Protein AF-A2EPN8-F1 (afdb_monomer_lite)

InterPro domains:
  IPR001487 Bromodomain [PF00439] (37-75)
  IPR036427 Bromodomain-like superfamily [G3DSA:1.20.920.10] (1-103)
  IPR036427 Bromodomain-like superfamily [SSF47370] (2-95)

Radius of gyration: 32.42 Å; chains: 1; bounding box: 60×48×85 Å

Structure (mmCIF, N/CA/C/O backbone):
data_AF-A2EPN8-F1
#
_entry.id   AF-A2EPN8-F1
#
loop_
_atom_site.group_PDB
_atom_site.id
_atom_site.type_symbol
_atom_site.label_atom_id
_atom_site.label_alt_id
_atom_site.label_comp_id
_atom_site.label_asym_id
_atom_site.label_entity_id
_atom_site.label_seq_id
_atom_site.pdbx_PDB_ins_code
_atom_site.Cartn_x
_atom_site.Cartn_y
_atom_site.Cartn_z
_atom_site.occupancy
_atom_site.B_iso_or_equiv
_atom_site.auth_seq_id
_atom_site.auth_comp_id
_atom_site.auth_asym_id
_atom_site.auth_atom_id
_atom_site.pdbx_PDB_model_num
ATOM 1 N N . MET A 1 1 ? 5.974 -19.988 -18.730 1.00 70.75 1 MET A N 1
ATOM 2 C CA . MET A 1 1 ? 5.492 -19.137 -19.841 1.00 70.75 1 MET A CA 1
ATOM 3 C C . MET A 1 1 ? 4.688 -17.999 -19.252 1.00 70.75 1 MET A C 1
ATOM 5 O O . MET A 1 1 ? 4.051 -18.206 -18.225 1.00 70.75 1 MET A O 1
ATOM 9 N N . MET A 1 2 ? 4.740 -16.823 -19.872 1.00 87.06 2 MET A N 1
ATOM 10 C CA . MET A 1 2 ? 3.998 -15.655 -19.405 1.00 87.06 2 MET A CA 1
ATOM 11 C C . MET A 1 2 ? 2.492 -15.821 -19.652 1.00 87.06 2 MET A C 1
ATOM 13 O O . MET A 1 2 ? 2.089 -16.326 -20.695 1.00 87.06 2 MET A O 1
ATOM 17 N N . ASN A 1 3 ? 1.665 -15.399 -18.691 1.00 88.81 3 ASN A N 1
ATOM 18 C CA . ASN A 1 3 ? 0.205 -15.382 -18.828 1.00 88.81 3 ASN A CA 1
ATOM 19 C C . ASN A 1 3 ? -0.210 -14.518 -20.042 1.00 88.81 3 ASN A C 1
ATOM 21 O O . ASN A 1 3 ? 0.365 -13.450 -20.263 1.00 88.81 3 ASN A O 1
ATOM 25 N N . SER A 1 4 ? -1.216 -14.948 -20.809 1.00 89.38 4 SER A N 1
ATOM 26 C CA . SER A 1 4 ? -1.746 -14.215 -21.968 1.00 89.38 4 SER A CA 1
ATOM 27 C C . SER A 1 4 ? -2.144 -12.769 -21.648 1.00 89.38 4 SER A C 1
ATOM 29 O O . SER A 1 4 ? -1.871 -11.874 -22.445 1.00 89.38 4 SER A O 1
ATOM 31 N N . GLN A 1 5 ? -2.709 -12.509 -20.464 1.00 89.50 5 GLN A N 1
ATOM 32 C CA . GLN A 1 5 ? -3.037 -11.151 -20.018 1.00 89.50 5 GLN A CA 1
ATOM 33 C C . GLN A 1 5 ? -1.772 -10.304 -19.824 1.00 89.50 5 GLN A C 1
ATOM 35 O O . GLN A 1 5 ? -1.695 -9.171 -20.290 1.00 89.50 5 GLN A O 1
ATOM 40 N N . HIS A 1 6 ? -0.739 -10.875 -19.203 1.00 90.25 6 HIS A N 1
ATOM 41 C CA . HIS A 1 6 ? 0.555 -10.215 -19.038 1.00 90.25 6 HIS A CA 1
ATOM 42 C C . HIS A 1 6 ? 1.231 -9.925 -20.382 1.00 90.25 6 HIS A C 1
ATOM 44 O O . HIS A 1 6 ? 1.868 -8.885 -20.530 1.00 90.25 6 HIS A O 1
ATOM 50 N N . LYS A 1 7 ? 1.075 -10.807 -21.376 1.00 91.38 7 LYS A N 1
ATOM 51 C CA . LYS A 1 7 ? 1.584 -10.597 -22.740 1.00 91.38 7 LYS A CA 1
ATOM 52 C C . LYS A 1 7 ? 0.908 -9.422 -23.434 1.00 91.38 7 LYS A C 1
ATOM 54 O O . LYS A 1 7 ? 1.607 -8.595 -24.013 1.00 91.38 7 LYS A O 1
ATOM 59 N N . LEU A 1 8 ? -0.415 -9.325 -23.333 1.00 92.94 8 LEU A N 1
ATOM 60 C CA . LEU A 1 8 ? -1.175 -8.213 -23.899 1.00 92.94 8 LEU A CA 1
ATOM 61 C C . LEU A 1 8 ? -0.778 -6.881 -23.250 1.00 92.94 8 LEU A C 1
ATOM 63 O O . LEU A 1 8 ? -0.471 -5.923 -23.951 1.00 92.94 8 LEU A O 1
ATOM 67 N N . ILE A 1 9 ? -0.666 -6.859 -21.921 1.00 93.00 9 ILE A N 1
ATOM 68 C CA . ILE A 1 9 ? -0.212 -5.682 -21.171 1.00 93.00 9 ILE A CA 1
ATOM 69 C C . ILE A 1 9 ? 1.216 -5.277 -21.571 1.00 93.00 9 ILE A C 1
ATOM 71 O O . ILE A 1 9 ? 1.483 -4.098 -21.795 1.00 93.00 9 ILE A O 1
ATOM 75 N N . ALA A 1 10 ? 2.140 -6.236 -21.691 1.00 92.75 10 ALA A N 1
ATOM 76 C CA . ALA A 1 10 ? 3.507 -5.959 -22.130 1.00 92.75 10 ALA A CA 1
ATOM 77 C C . ALA A 1 10 ? 3.544 -5.347 -23.540 1.00 92.75 10 ALA A C 1
ATOM 79 O O . ALA A 1 10 ? 4.283 -4.390 -23.767 1.00 92.75 10 ALA A O 1
ATOM 80 N N . ASP A 1 11 ? 2.742 -5.870 -24.473 1.00 93.00 11 ASP A N 1
ATOM 81 C CA . ASP A 1 11 ? 2.682 -5.350 -25.841 1.00 93.00 11 ASP A CA 1
ATOM 82 C C . ASP A 1 11 ? 2.089 -3.935 -25.877 1.00 93.00 11 ASP A C 1
ATOM 84 O O . ASP A 1 11 ? 2.641 -3.056 -26.537 1.00 93.00 11 ASP A O 1
ATOM 88 N N . GLU A 1 12 ? 1.033 -3.668 -25.102 1.00 93.81 12 GLU A N 1
ATOM 89 C CA . GLU A 1 12 ? 0.467 -2.323 -24.967 1.00 93.81 12 GLU A CA 1
ATOM 90 C C . GLU A 1 12 ? 1.470 -1.326 -24.378 1.00 93.81 12 GLU A C 1
ATOM 92 O O . GLU A 1 12 ? 1.637 -0.239 -24.930 1.00 93.81 12 GLU A O 1
ATOM 97 N N . ILE A 1 13 ? 2.194 -1.699 -23.317 1.00 93.38 13 ILE A N 1
ATOM 98 C CA . ILE A 1 13 ? 3.232 -0.848 -22.719 1.00 93.38 13 ILE A CA 1
ATOM 99 C C . ILE A 1 13 ? 4.315 -0.522 -23.742 1.00 93.38 13 ILE A C 1
ATOM 101 O O . ILE A 1 13 ? 4.696 0.640 -23.878 1.00 93.38 13 ILE A O 1
ATOM 105 N N . ILE A 1 14 ? 4.803 -1.523 -24.479 1.00 92.06 14 ILE A N 1
ATOM 106 C CA . ILE A 1 14 ? 5.807 -1.300 -25.519 1.00 92.06 14 ILE A CA 1
ATOM 107 C C . ILE A 1 14 ? 5.231 -0.379 -26.598 1.00 92.06 14 ILE A C 1
ATOM 109 O O . ILE A 1 14 ? 5.866 0.607 -26.951 1.00 92.06 14 ILE A O 1
ATOM 113 N N . ASN A 1 15 ? 4.020 -0.621 -27.095 1.00 91.56 15 ASN A N 1
ATOM 114 C CA . ASN A 1 15 ? 3.419 0.222 -28.128 1.00 91.56 15 ASN A CA 1
ATOM 115 C C . ASN A 1 15 ? 3.215 1.677 -27.661 1.00 91.56 15 ASN A C 1
ATOM 117 O O . ASN A 1 15 ? 3.477 2.600 -28.432 1.00 91.56 15 ASN A O 1
ATOM 121 N N . GLU A 1 16 ? 2.817 1.900 -26.408 1.00 91.38 16 GLU A N 1
ATOM 122 C CA . GLU A 1 16 ? 2.722 3.239 -25.811 1.00 91.38 16 GLU A CA 1
ATOM 123 C C . GLU A 1 16 ? 4.095 3.900 -25.663 1.00 91.38 16 GLU A C 1
ATOM 125 O O . GLU A 1 16 ? 4.257 5.072 -26.009 1.00 91.38 16 GLU A O 1
ATOM 130 N N . LEU A 1 17 ? 5.116 3.143 -25.248 1.00 90.75 17 LEU A N 1
ATOM 131 C CA . LEU A 1 17 ? 6.490 3.635 -25.252 1.00 90.75 17 LEU A CA 1
ATOM 132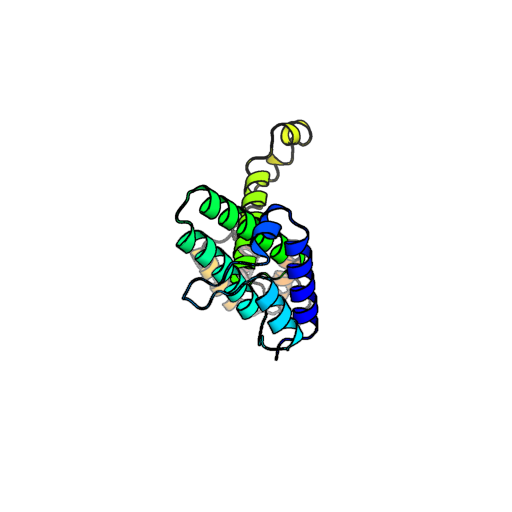 C C . LEU A 1 17 ? 6.909 4.042 -26.664 1.00 90.75 17 LEU A C 1
ATOM 134 O O . LEU A 1 17 ? 7.488 5.104 -26.810 1.00 90.75 17 LEU A O 1
ATOM 1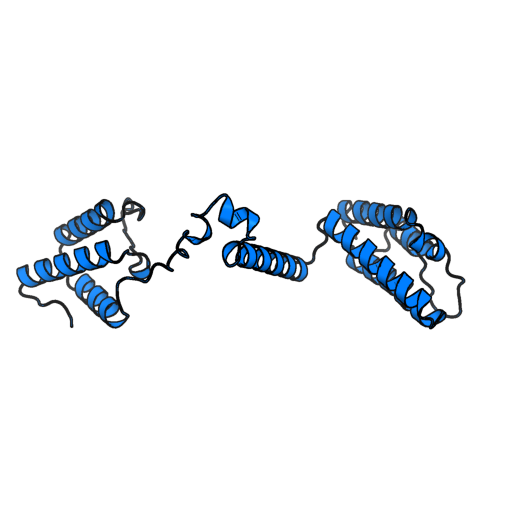38 N N . TYR A 1 18 ? 6.572 3.301 -27.720 1.00 87.94 18 TYR A N 1
ATOM 139 C CA . TYR A 1 18 ? 6.928 3.687 -29.095 1.00 87.94 18 TYR A CA 1
ATOM 140 C C . TYR A 1 18 ? 6.277 4.994 -29.556 1.00 87.94 18 TYR A C 1
ATOM 142 O O . TYR A 1 18 ? 6.864 5.689 -30.387 1.00 87.94 18 TYR A O 1
ATOM 150 N N . LYS A 1 19 ? 5.087 5.340 -29.054 1.00 89.31 19 LYS A N 1
ATOM 151 C CA . LYS A 1 19 ? 4.392 6.585 -29.424 1.00 89.31 19 LYS A CA 1
ATOM 152 C C . LYS A 1 19 ? 5.074 7.828 -28.856 1.00 89.31 19 LYS A C 1
ATOM 154 O O . LYS A 1 19 ? 4.882 8.918 -29.389 1.00 89.31 19 LYS A O 1
ATOM 159 N N . HIS A 1 20 ? 5.859 7.687 -27.789 1.00 89.06 20 HIS A N 1
ATOM 160 C CA . HIS A 1 20 ? 6.482 8.830 -27.138 1.00 89.06 20 HIS A CA 1
ATOM 161 C C . HIS A 1 20 ? 7.688 9.357 -27.954 1.00 89.06 20 HIS A C 1
ATOM 163 O O . HIS A 1 20 ? 8.522 8.581 -28.428 1.00 89.06 20 HIS A O 1
ATOM 169 N N . PRO A 1 21 ? 7.848 10.682 -28.130 1.00 85.12 21 PRO A N 1
ATOM 170 C CA . PRO A 1 21 ? 8.955 11.235 -28.920 1.00 85.12 21 PRO A CA 1
ATOM 171 C C . PRO A 1 21 ? 10.332 10.950 -28.297 1.00 85.12 21 PRO A C 1
ATOM 173 O O . PRO A 1 21 ? 11.286 10.659 -29.011 1.00 85.12 21 PRO A O 1
ATOM 176 N N . ILE A 1 22 ? 10.426 10.954 -26.963 1.00 83.81 22 ILE A N 1
ATOM 177 C CA . ILE A 1 22 ? 11.684 10.732 -26.215 1.00 83.81 22 ILE A CA 1
ATOM 178 C C . ILE A 1 22 ? 12.263 9.322 -26.419 1.00 83.81 22 ILE A C 1
ATOM 180 O O . ILE A 1 22 ? 13.472 9.143 -26.463 1.00 83.81 22 ILE A O 1
ATOM 184 N N . THR A 1 23 ? 11.409 8.315 -26.554 1.00 82.12 23 THR A N 1
ATOM 185 C CA . THR A 1 23 ? 11.788 6.902 -26.736 1.00 82.12 23 THR A CA 1
ATOM 186 C C . THR A 1 23 ? 12.007 6.549 -28.206 1.00 82.12 23 THR A C 1
ATOM 188 O O . THR A 1 23 ? 12.538 5.485 -28.517 1.00 82.12 23 THR A O 1
ATOM 191 N N . THR A 1 24 ? 11.620 7.429 -29.135 1.00 80.25 24 THR A N 1
ATOM 192 C CA . THR A 1 24 ? 11.758 7.187 -30.577 1.00 80.25 24 THR A CA 1
ATOM 193 C C . THR A 1 24 ? 13.227 7.094 -30.998 1.00 80.25 24 THR A C 1
ATOM 195 O O . THR A 1 24 ? 13.566 6.267 -31.844 1.00 80.25 24 THR A O 1
ATOM 198 N N . SER A 1 25 ? 14.114 7.852 -30.349 1.00 73.06 25 SER A N 1
ATOM 199 C CA . SER A 1 25 ? 15.571 7.766 -30.533 1.00 73.06 25 SER A CA 1
ATOM 200 C C . SER A 1 25 ? 16.188 6.466 -29.997 1.00 73.06 25 SER A C 1
ATOM 202 O O . SER A 1 25 ? 17.330 6.161 -30.322 1.00 73.06 25 SER A O 1
ATOM 204 N N . LEU A 1 26 ? 15.438 5.678 -29.216 1.00 72.62 26 LEU A N 1
ATOM 205 C CA . LEU A 1 26 ? 15.888 4.428 -28.588 1.00 72.62 26 LEU A CA 1
ATOM 206 C C . LEU A 1 26 ? 15.400 3.172 -29.322 1.00 72.62 26 LEU A C 1
ATOM 208 O O . LEU A 1 26 ? 15.625 2.057 -28.854 1.00 72.62 26 LEU A O 1
ATOM 212 N N . ARG A 1 27 ? 14.718 3.333 -30.464 1.00 76.50 27 ARG A N 1
ATOM 213 C CA . ARG A 1 27 ? 14.168 2.205 -31.236 1.00 76.50 27 ARG A CA 1
ATOM 214 C C . ARG A 1 27 ? 15.254 1.302 -31.810 1.00 76.50 27 ARG A C 1
ATOM 216 O O . ARG A 1 27 ? 15.116 0.089 -31.748 1.00 76.50 27 ARG A O 1
ATOM 223 N N . LYS A 1 28 ? 16.326 1.904 -32.330 1.00 70.94 28 LYS A N 1
ATOM 224 C CA . LYS A 1 28 ? 17.505 1.205 -32.845 1.00 70.94 28 LYS A CA 1
ATOM 225 C C . LYS A 1 28 ? 18.741 1.827 -32.249 1.00 70.94 28 LYS A C 1
ATOM 227 O O . LYS A 1 28 ? 19.133 2.934 -32.611 1.00 70.94 28 LYS A O 1
ATOM 232 N N . ILE A 1 29 ? 19.343 1.100 -31.330 1.00 65.69 29 ILE A N 1
ATOM 233 C CA . ILE A 1 29 ? 20.625 1.472 -30.769 1.00 65.69 29 ILE A CA 1
ATOM 234 C C . ILE A 1 29 ? 21.687 0.747 -31.607 1.00 65.69 29 ILE A C 1
ATOM 236 O O . ILE A 1 29 ? 21.631 -0.479 -31.690 1.00 65.69 29 ILE A O 1
ATOM 240 N N . PRO A 1 30 ? 22.639 1.449 -32.253 1.00 59.38 30 PRO A N 1
ATOM 241 C CA . PRO A 1 30 ? 23.704 0.786 -32.997 1.00 59.38 30 PRO A CA 1
ATOM 242 C C . PRO A 1 30 ? 24.445 -0.185 -32.074 1.00 59.38 30 PRO A C 1
ATOM 244 O O . PRO A 1 30 ? 24.881 0.204 -30.985 1.00 59.38 30 PRO A O 1
ATOM 247 N N . ALA A 1 31 ? 24.564 -1.445 -32.494 1.00 57.28 31 ALA A N 1
ATOM 248 C CA . ALA A 1 31 ? 25.234 -2.486 -31.725 1.00 57.28 31 ALA A CA 1
ATOM 249 C C . ALA A 1 31 ? 26.721 -2.136 -31.559 1.00 57.28 31 ALA A C 1
ATOM 251 O O . ALA A 1 31 ? 27.537 -2.370 -32.445 1.00 57.28 31 ALA A O 1
ATOM 252 N N . GLY A 1 32 ? 27.078 -1.536 -30.427 1.00 55.66 32 GLY A N 1
ATOM 253 C CA . GLY A 1 32 ? 28.469 -1.346 -30.030 1.00 55.66 32 GLY A CA 1
ATOM 254 C C . GLY A 1 32 ? 28.884 -2.470 -29.094 1.00 55.66 32 GLY A C 1
ATOM 255 O O . GLY A 1 32 ? 28.365 -2.485 -27.987 1.00 55.66 32 GLY A O 1
ATOM 256 N N . ASN A 1 33 ? 29.771 -3.368 -29.551 1.00 53.28 33 ASN A N 1
ATOM 257 C CA . ASN A 1 33 ? 30.616 -4.383 -28.868 1.00 53.28 33 ASN A CA 1
ATOM 258 C C . ASN A 1 33 ? 30.146 -5.086 -27.567 1.00 53.28 33 ASN A C 1
ATOM 260 O O . ASN A 1 33 ? 30.912 -5.831 -26.962 1.00 53.28 33 ASN A O 1
ATOM 264 N N . GLY A 1 34 ? 28.903 -4.919 -27.147 1.00 55.06 34 GLY A N 1
ATOM 265 C CA . GLY A 1 34 ? 28.245 -5.584 -26.033 1.00 55.06 34 GLY A CA 1
ATOM 266 C C . GLY A 1 34 ? 26.819 -5.930 -26.438 1.00 55.06 34 GLY A C 1
ATOM 267 O O . GLY A 1 34 ? 26.340 -5.458 -27.469 1.00 55.06 34 GLY A O 1
ATOM 268 N N . SER A 1 35 ? 26.174 -6.791 -25.654 1.00 59.56 35 SER A N 1
ATOM 269 C CA . SER A 1 35 ? 24.830 -7.346 -25.855 1.00 59.56 35 SER A CA 1
ATOM 270 C C . SER A 1 35 ? 23.731 -6.276 -25.851 1.00 59.56 35 SER A C 1
ATOM 272 O O . SER A 1 35 ? 22.898 -6.261 -24.952 1.00 59.56 35 SER A O 1
ATOM 274 N N . ALA A 1 36 ? 23.748 -5.383 -26.837 1.00 67.88 36 ALA A N 1
ATOM 275 C CA . ALA A 1 36 ? 22.859 -4.244 -26.911 1.00 67.88 36 ALA A CA 1
ATOM 276 C C . ALA A 1 36 ? 21.434 -4.741 -27.139 1.00 67.88 36 ALA A C 1
ATOM 278 O O . ALA A 1 36 ? 21.098 -5.233 -28.218 1.00 67.88 36 ALA A O 1
ATOM 279 N N . ILE A 1 37 ? 20.614 -4.655 -26.098 1.00 82.19 37 ILE A N 1
ATOM 280 C CA . ILE A 1 37 ? 19.184 -4.913 -26.196 1.00 82.19 37 ILE A CA 1
ATOM 281 C C . ILE A 1 37 ? 18.541 -3.582 -26.583 1.00 82.19 37 ILE A C 1
ATOM 283 O O . ILE A 1 37 ? 18.694 -2.585 -25.883 1.00 82.19 37 ILE A O 1
ATOM 287 N N . ASP A 1 38 ? 17.833 -3.552 -27.707 1.00 88.25 38 ASP A N 1
ATOM 288 C CA . ASP A 1 38 ? 17.018 -2.409 -28.115 1.00 88.25 38 ASP A CA 1
ATOM 289 C C . ASP A 1 38 ? 15.519 -2.714 -27.968 1.00 88.25 38 ASP A C 1
ATOM 291 O O . ASP A 1 38 ? 15.097 -3.847 -27.704 1.00 88.25 38 ASP A O 1
ATOM 295 N N . LEU A 1 39 ? 14.690 -1.676 -28.106 1.00 87.06 39 LEU A N 1
ATOM 296 C CA . LEU A 1 39 ? 13.237 -1.818 -27.992 1.00 87.06 39 LEU A CA 1
ATOM 297 C C . LEU A 1 39 ? 12.669 -2.772 -29.058 1.00 87.06 39 LEU A C 1
ATOM 299 O O . LEU A 1 39 ? 11.739 -3.529 -28.764 1.00 87.06 39 LEU A O 1
ATOM 303 N N . ASP A 1 40 ? 13.254 -2.782 -30.262 1.00 89.06 40 ASP A N 1
ATOM 304 C CA . ASP A 1 40 ? 12.861 -3.681 -31.353 1.00 89.06 40 ASP A CA 1
ATOM 305 C C . ASP A 1 40 ? 13.131 -5.152 -30.979 1.00 89.06 40 ASP A C 1
ATOM 307 O O . ASP A 1 40 ? 12.270 -6.017 -31.176 1.00 89.06 40 ASP A O 1
ATOM 311 N N . THR A 1 41 ? 14.272 -5.432 -30.346 1.00 90.94 41 THR A N 1
ATOM 312 C CA . THR A 1 41 ? 14.647 -6.755 -29.834 1.00 90.94 41 THR A CA 1
ATOM 313 C C . THR A 1 41 ? 13.701 -7.208 -28.731 1.00 90.94 41 THR A C 1
ATOM 315 O O . THR A 1 41 ? 13.252 -8.354 -28.750 1.00 90.94 41 THR A O 1
ATOM 318 N N . ILE A 1 42 ? 13.338 -6.328 -27.790 1.00 91.88 42 ILE A N 1
ATOM 319 C CA . ILE A 1 42 ? 12.360 -6.650 -26.734 1.00 91.88 42 ILE A CA 1
ATOM 320 C C . ILE A 1 42 ? 11.005 -6.988 -27.359 1.00 91.88 42 ILE A C 1
ATOM 322 O O . ILE A 1 42 ? 10.394 -8.004 -27.018 1.00 91.88 42 ILE A O 1
ATOM 326 N N . LYS A 1 43 ? 10.555 -6.195 -28.338 1.00 92.50 43 LYS A N 1
ATOM 327 C CA . LYS A 1 43 ? 9.306 -6.449 -29.064 1.00 92.50 43 LYS A CA 1
ATOM 328 C C . LYS A 1 43 ? 9.339 -7.788 -29.805 1.00 92.50 43 LYS A C 1
ATOM 330 O O . LYS A 1 43 ? 8.355 -8.529 -29.792 1.00 92.50 43 LYS A O 1
ATOM 335 N N . GLN A 1 44 ? 10.464 -8.136 -30.426 1.00 92.94 44 GLN A N 1
ATOM 336 C CA . GLN A 1 44 ? 10.636 -9.424 -31.097 1.00 92.94 44 GLN A CA 1
ATOM 337 C C . GLN A 1 44 ? 10.654 -10.594 -30.104 1.00 92.94 44 GLN A C 1
ATOM 339 O O . GLN A 1 44 ? 9.955 -11.584 -30.322 1.00 92.94 44 GLN A O 1
ATOM 344 N N . LYS A 1 45 ? 11.389 -10.474 -28.992 1.00 93.25 45 LYS A N 1
ATOM 345 C CA . LYS A 1 45 ? 11.417 -11.472 -27.909 1.00 93.25 45 LYS A CA 1
ATOM 346 C C . LYS A 1 45 ? 10.026 -11.704 -27.314 1.00 93.25 45 LYS A C 1
ATOM 348 O O . LYS A 1 45 ? 9.673 -12.849 -27.030 1.00 93.25 45 LYS A O 1
ATOM 353 N N . LEU A 1 46 ? 9.221 -10.647 -27.179 1.00 93.00 46 LEU A N 1
ATOM 354 C CA . LEU A 1 46 ? 7.837 -10.738 -26.713 1.00 93.00 46 LEU A CA 1
ATOM 355 C C . LEU A 1 46 ? 6.949 -11.511 -27.700 1.00 93.00 46 LEU A C 1
ATOM 357 O O . LEU A 1 46 ? 6.175 -12.371 -27.286 1.00 93.00 46 LEU A O 1
ATOM 361 N N . LYS A 1 47 ? 7.101 -11.270 -29.009 1.00 93.06 47 LYS A N 1
ATOM 362 C CA . LYS A 1 47 ? 6.388 -12.030 -30.054 1.00 93.06 47 LYS A CA 1
ATOM 363 C C . LYS A 1 47 ? 6.777 -13.508 -30.088 1.00 93.06 47 LYS A C 1
ATOM 365 O O . LYS A 1 47 ? 5.930 -14.342 -30.376 1.00 93.06 47 LYS A O 1
ATOM 370 N N . GLN A 1 48 ? 8.037 -13.817 -29.787 1.00 94.06 48 GLN A N 1
ATOM 371 C CA . GLN A 1 48 ? 8.584 -15.177 -29.756 1.00 94.06 48 GLN A CA 1
ATOM 372 C C . GLN A 1 48 ? 8.355 -15.917 -28.424 1.00 94.06 48 GLN A C 1
ATOM 374 O O . GLN A 1 48 ? 8.935 -16.984 -28.228 1.00 94.06 48 GLN A O 1
ATOM 379 N N . ASP A 1 49 ? 7.578 -15.348 -27.494 1.00 93.38 49 ASP A N 1
ATOM 380 C CA . ASP A 1 49 ? 7.295 -15.934 -26.174 1.00 93.38 49 ASP A CA 1
ATOM 381 C C . ASP A 1 49 ? 8.553 -16.284 -25.359 1.00 93.38 49 ASP A C 1
ATOM 383 O O . ASP A 1 49 ? 8.589 -17.247 -24.591 1.00 93.38 49 ASP A O 1
ATOM 387 N N . LYS A 1 50 ? 9.614 -15.476 -25.501 1.00 94.44 50 LYS A N 1
ATOM 388 C CA . LYS A 1 50 ? 10.884 -15.687 -24.787 1.00 94.44 50 LYS A CA 1
ATOM 389 C C . LYS A 1 50 ? 10.847 -15.243 -23.324 1.00 94.44 50 LYS A C 1
ATOM 391 O O . LYS A 1 50 ? 11.705 -15.658 -22.550 1.00 94.44 50 LYS A O 1
ATOM 396 N N . TYR A 1 51 ? 9.871 -14.426 -22.932 1.00 95.12 51 TYR A N 1
ATOM 397 C CA . TYR A 1 51 ? 9.735 -13.943 -21.558 1.00 95.12 51 TYR A CA 1
ATOM 398 C C . TYR A 1 51 ? 8.880 -14.879 -20.703 1.00 95.12 51 TYR A C 1
ATOM 400 O O . TYR A 1 51 ? 7.813 -15.340 -21.111 1.00 95.12 51 TYR A O 1
ATOM 408 N N . GLN A 1 52 ? 9.343 -15.147 -19.481 1.00 93.62 52 GLN A N 1
ATOM 409 C CA . GLN A 1 52 ? 8.600 -15.963 -18.520 1.00 93.62 52 GLN A CA 1
ATOM 410 C C . GLN A 1 52 ? 7.596 -15.140 -17.706 1.00 93.62 52 GLN A C 1
ATOM 412 O O . GLN A 1 52 ? 6.555 -15.668 -17.321 1.00 93.62 52 GLN A O 1
ATOM 417 N N . ASN A 1 53 ? 7.897 -13.866 -17.449 1.00 93.00 53 ASN A N 1
ATOM 418 C CA . ASN A 1 53 ? 7.077 -12.954 -16.656 1.00 93.00 53 ASN A CA 1
ATOM 419 C C . ASN A 1 53 ? 7.311 -11.487 -17.073 1.00 93.00 53 ASN A C 1
ATOM 421 O O . ASN A 1 53 ? 8.269 -11.177 -17.784 1.00 93.00 53 ASN A O 1
ATOM 425 N N . LEU A 1 54 ? 6.433 -10.587 -16.612 1.00 91.31 54 LEU A N 1
ATOM 426 C CA . LEU A 1 54 ? 6.522 -9.144 -16.879 1.00 91.31 54 LEU A CA 1
ATOM 427 C C . LEU A 1 54 ? 7.796 -8.513 -16.309 1.00 91.31 54 LEU A C 1
ATOM 429 O O . LEU A 1 54 ? 8.353 -7.607 -16.923 1.00 91.31 54 LEU A O 1
ATOM 433 N N . ALA A 1 55 ? 8.288 -9.012 -15.173 1.00 91.31 55 ALA A N 1
ATOM 434 C CA . ALA A 1 55 ? 9.510 -8.502 -14.561 1.00 91.31 55 ALA A CA 1
ATOM 435 C C . ALA A 1 55 ? 10.723 -8.675 -15.490 1.00 91.31 55 ALA A C 1
ATOM 437 O O . ALA A 1 55 ? 11.527 -7.758 -15.616 1.00 91.31 55 ALA A O 1
ATOM 438 N N . SER A 1 56 ? 10.819 -9.790 -16.224 1.00 93.19 56 SER A N 1
ATOM 439 C CA . SER A 1 56 ? 11.870 -9.988 -17.231 1.00 93.19 56 SER A CA 1
ATOM 440 C C . SER A 1 56 ? 11.809 -8.955 -18.362 1.00 93.19 56 SER A C 1
ATOM 442 O O . SER A 1 56 ? 12.852 -8.505 -18.823 1.00 93.19 56 SER A O 1
ATOM 444 N N . VAL A 1 57 ? 10.608 -8.540 -18.783 1.00 94.19 57 VAL A N 1
ATOM 445 C CA . VAL A 1 57 ? 10.437 -7.478 -19.793 1.00 94.19 57 VAL A CA 1
ATOM 446 C C . VAL A 1 57 ? 10.912 -6.134 -19.239 1.00 94.19 57 VAL A C 1
ATOM 448 O O . VAL A 1 57 ? 11.630 -5.403 -19.917 1.00 94.19 57 VAL A O 1
ATOM 451 N N . PHE A 1 58 ? 10.548 -5.811 -17.995 1.00 93.56 58 PHE A N 1
ATOM 452 C CA . PHE A 1 58 ? 10.969 -4.564 -17.354 1.00 93.56 58 PHE A CA 1
ATOM 453 C C . PHE A 1 58 ? 12.478 -4.507 -17.097 1.00 93.56 58 PHE A C 1
ATOM 455 O O . PHE A 1 58 ? 13.071 -3.447 -17.271 1.00 93.56 58 PHE A O 1
ATOM 462 N N . ASN A 1 59 ? 13.112 -5.630 -16.758 1.00 93.50 59 ASN A N 1
ATOM 463 C CA . ASN A 1 59 ? 14.565 -5.706 -16.598 1.00 93.50 59 ASN A CA 1
ATOM 464 C C . ASN A 1 59 ? 15.301 -5.481 -17.928 1.00 93.50 59 ASN A C 1
ATOM 466 O O . ASN A 1 59 ? 16.302 -4.763 -17.962 1.00 93.50 59 ASN A O 1
ATOM 470 N N . ASP A 1 60 ? 14.792 -6.039 -19.032 1.00 93.69 60 ASP A N 1
ATOM 471 C CA . ASP A 1 60 ? 15.344 -5.773 -20.364 1.00 93.69 60 ASP A CA 1
ATOM 472 C C . ASP A 1 60 ? 15.176 -4.286 -20.737 1.00 93.69 60 ASP A C 1
ATOM 474 O O . ASP A 1 60 ? 16.121 -3.678 -21.233 1.00 93.69 60 ASP A O 1
ATOM 478 N N . LEU A 1 61 ? 14.026 -3.663 -20.434 1.00 92.88 61 LEU A N 1
ATOM 479 C CA . LEU A 1 61 ? 13.811 -2.219 -20.639 1.00 92.88 61 LEU A CA 1
ATOM 480 C C . LEU A 1 61 ? 14.778 -1.355 -19.814 1.00 92.88 61 LEU A C 1
ATOM 482 O O . LEU A 1 61 ? 15.347 -0.399 -20.339 1.00 92.88 61 LEU A O 1
ATOM 486 N N . GLU A 1 62 ? 15.002 -1.706 -18.547 1.00 93.12 62 GLU A N 1
ATOM 487 C CA . GLU A 1 62 ? 15.966 -1.016 -17.685 1.00 93.12 62 GLU A CA 1
ATOM 488 C C . GLU A 1 62 ? 17.397 -1.161 -18.216 1.00 93.12 62 GLU A C 1
ATOM 490 O O . GLU A 1 62 ? 18.172 -0.205 -18.178 1.00 93.12 62 GLU A O 1
ATOM 495 N N . THR A 1 63 ? 17.724 -2.321 -18.794 1.00 92.06 63 THR A N 1
ATOM 496 C CA . THR A 1 63 ? 19.013 -2.561 -19.453 1.00 92.06 63 THR A CA 1
ATOM 497 C C . THR A 1 63 ? 19.204 -1.618 -20.640 1.00 92.06 63 THR A C 1
ATOM 499 O O . THR A 1 63 ? 20.258 -0.994 -20.738 1.00 92.06 63 THR A O 1
ATOM 502 N N . VAL A 1 64 ? 18.176 -1.411 -21.478 1.00 90.62 64 VAL A N 1
ATOM 503 C CA . VAL A 1 64 ? 18.232 -0.449 -22.602 1.00 90.62 64 VAL A CA 1
ATOM 504 C C . VAL A 1 64 ? 18.591 0.955 -22.109 1.00 90.62 64 VAL A C 1
ATOM 506 O O . VAL A 1 64 ? 19.433 1.643 -22.690 1.00 90.62 64 VAL A O 1
ATOM 509 N N . TRP A 1 65 ? 17.972 1.399 -21.013 1.00 90.38 65 TRP A N 1
ATOM 510 C CA . TRP A 1 65 ? 18.229 2.729 -20.458 1.00 90.38 65 TRP A CA 1
ATOM 511 C C . TRP A 1 65 ? 19.589 2.832 -19.774 1.00 90.38 65 TRP A C 1
ATOM 513 O O . TRP A 1 65 ? 20.265 3.850 -19.913 1.00 90.38 65 TRP A O 1
ATOM 523 N N . ALA A 1 66 ? 20.013 1.795 -19.053 1.00 89.94 66 ALA A N 1
ATOM 524 C CA . ALA A 1 66 ? 21.329 1.748 -18.428 1.00 89.94 66 ALA A CA 1
ATOM 525 C C . ALA A 1 66 ? 22.448 1.770 -19.481 1.00 89.94 66 ALA A C 1
ATOM 527 O O . ALA A 1 66 ? 23.438 2.485 -19.322 1.00 89.94 66 ALA A O 1
ATOM 528 N N . GLU A 1 67 ? 22.274 1.049 -20.589 1.00 88.12 67 GLU A N 1
ATOM 529 C CA . GLU A 1 67 ? 23.213 1.052 -21.709 1.00 88.12 67 GLU A CA 1
ATOM 530 C C . GLU A 1 67 ? 23.271 2.396 -22.430 1.00 88.12 67 GLU A C 1
ATOM 532 O O . GLU A 1 67 ? 24.359 2.829 -22.813 1.00 88.12 67 GLU A O 1
ATOM 537 N N . LEU A 1 68 ? 22.132 3.077 -22.594 1.00 86.31 68 LEU A N 1
ATOM 538 C CA . LEU A 1 68 ? 22.091 4.431 -23.146 1.00 86.31 68 LEU A CA 1
ATOM 539 C C . LEU A 1 68 ? 22.976 5.382 -22.327 1.00 86.31 68 LEU A C 1
ATOM 541 O O . LEU A 1 68 ? 23.818 6.083 -22.888 1.00 86.31 68 LEU A O 1
ATOM 545 N N . VAL A 1 69 ? 22.817 5.362 -21.001 1.00 88.38 69 VAL A N 1
ATOM 546 C CA . VAL A 1 69 ? 23.610 6.192 -20.083 1.00 88.38 69 VAL A CA 1
ATOM 547 C C . VAL A 1 69 ? 25.083 5.796 -20.123 1.00 88.38 69 VAL A C 1
ATOM 549 O O . VAL A 1 69 ? 25.947 6.661 -20.229 1.00 88.38 69 VAL A O 1
ATOM 552 N N . LYS A 1 70 ? 25.382 4.492 -20.101 1.00 87.75 70 LYS A N 1
ATOM 553 C CA . LYS A 1 70 ? 26.757 3.980 -20.134 1.00 87.75 70 LYS A CA 1
ATOM 554 C C . LYS A 1 70 ? 27.490 4.339 -21.428 1.00 87.75 70 LYS A C 1
ATOM 556 O O . LYS A 1 70 ? 28.686 4.605 -21.381 1.00 87.75 70 LYS A O 1
ATOM 561 N N . ARG A 1 71 ? 26.804 4.310 -22.576 1.00 82.19 71 ARG A N 1
ATOM 562 C CA . ARG A 1 71 ? 27.414 4.564 -23.890 1.00 82.19 71 ARG A CA 1
ATOM 563 C C . ARG A 1 71 ? 27.719 6.040 -24.102 1.00 82.19 71 ARG A C 1
ATOM 565 O O . ARG A 1 71 ? 28.809 6.366 -24.556 1.00 82.19 71 ARG A O 1
ATOM 572 N N . ASN A 1 72 ? 26.750 6.903 -23.816 1.00 82.81 72 ASN A N 1
ATOM 573 C CA . ASN A 1 72 ? 26.876 8.320 -24.136 1.00 82.81 72 ASN A CA 1
ATOM 574 C C . ASN A 1 72 ? 27.581 9.093 -23.017 1.00 82.81 72 ASN A C 1
ATOM 576 O O . ASN A 1 72 ? 28.238 10.090 -23.295 1.00 82.81 72 ASN A O 1
ATOM 580 N N . GLY A 1 73 ? 27.472 8.628 -21.764 1.00 79.94 73 GLY A N 1
ATOM 581 C CA . GLY A 1 73 ? 28.146 9.221 -20.605 1.00 79.94 73 GLY A CA 1
ATOM 582 C C . GLY A 1 73 ? 27.760 10.675 -20.320 1.00 79.94 73 GLY A C 1
ATOM 583 O O . GLY A 1 73 ? 28.390 11.314 -19.481 1.00 79.94 73 GLY A O 1
ATOM 584 N N . ASP A 1 74 ? 26.753 11.209 -21.012 1.00 85.94 74 ASP A N 1
ATOM 585 C CA . ASP A 1 74 ? 26.358 12.606 -20.965 1.00 85.94 74 ASP A CA 1
ATOM 586 C C . ASP A 1 74 ? 25.105 12.828 -20.101 1.00 85.94 74 ASP A C 1
ATOM 588 O O . ASP A 1 74 ? 24.279 11.941 -19.838 1.00 85.94 74 ASP A O 1
ATOM 592 N N . ASP A 1 75 ? 24.963 14.069 -19.639 1.00 89.31 75 ASP A N 1
ATOM 593 C CA . ASP A 1 75 ? 23.823 14.510 -18.831 1.00 89.31 75 ASP A CA 1
ATOM 594 C C . ASP A 1 75 ? 22.499 14.387 -19.609 1.00 89.31 75 ASP A C 1
ATOM 596 O O . ASP A 1 75 ? 21.457 14.043 -19.046 1.00 89.31 75 ASP A O 1
ATOM 600 N N . VAL A 1 76 ? 22.535 14.578 -20.932 1.00 87.44 76 VAL A N 1
ATOM 601 C CA . VAL A 1 76 ? 21.349 14.477 -21.793 1.00 87.44 76 VAL A CA 1
ATOM 602 C C . VAL A 1 76 ? 20.808 13.047 -21.826 1.00 87.44 76 VAL A C 1
ATOM 604 O O . VAL A 1 76 ? 19.612 12.853 -21.608 1.00 87.44 76 VAL A O 1
ATOM 607 N N . SER A 1 77 ? 21.654 12.031 -22.016 1.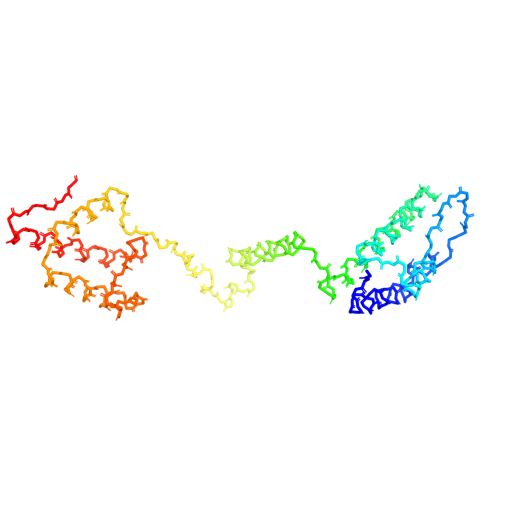00 86.25 77 SER A N 1
ATOM 608 C CA . SER A 1 77 ? 21.204 10.631 -22.003 1.00 86.25 77 SER A CA 1
ATOM 609 C C . SER A 1 77 ? 20.704 10.192 -20.635 1.00 86.25 77 SER A C 1
ATOM 611 O O . SER A 1 77 ? 19.727 9.448 -20.542 1.00 86.25 77 SER A O 1
ATOM 613 N N . SER A 1 78 ? 21.318 10.703 -19.568 1.00 89.25 78 SER A N 1
ATOM 614 C CA . SER A 1 78 ? 20.860 10.483 -18.193 1.00 89.25 78 SER A CA 1
ATOM 615 C C . SER A 1 78 ? 19.460 11.058 -17.964 1.00 89.25 78 SER A C 1
ATOM 617 O O . SER A 1 78 ? 18.591 10.385 -17.400 1.00 89.25 78 SER A O 1
ATOM 619 N N . LYS A 1 79 ? 19.197 12.268 -18.471 1.00 90.88 79 LYS A N 1
ATOM 620 C CA . LYS A 1 79 ? 17.868 12.896 -18.446 1.00 90.88 79 LYS A CA 1
ATOM 621 C C . LYS A 1 79 ? 16.854 12.121 -19.286 1.00 90.88 79 LYS A C 1
ATOM 623 O O . LYS A 1 79 ? 15.765 11.843 -18.792 1.00 90.88 79 LYS A O 1
ATOM 628 N N . ILE A 1 80 ? 17.215 11.700 -20.499 1.00 89.19 80 ILE A N 1
ATOM 629 C CA . ILE A 1 80 ? 16.352 10.879 -21.367 1.00 89.19 80 ILE A CA 1
ATOM 630 C C . ILE A 1 80 ? 15.978 9.565 -20.672 1.00 89.19 80 ILE A C 1
ATOM 632 O O . ILE A 1 80 ? 14.798 9.216 -20.619 1.00 89.19 80 ILE A O 1
ATOM 636 N N . ALA A 1 81 ? 16.950 8.860 -20.089 1.00 90.81 81 ALA A N 1
ATOM 637 C CA . ALA A 1 81 ? 16.713 7.625 -19.348 1.00 90.81 81 ALA A CA 1
ATOM 638 C C . ALA A 1 81 ? 15.803 7.853 -18.128 1.00 90.81 81 ALA A C 1
ATOM 640 O O . ALA A 1 81 ? 14.892 7.067 -17.875 1.00 90.81 81 ALA A O 1
ATOM 641 N N . SER A 1 82 ? 16.009 8.947 -17.389 1.00 92.38 82 SER A N 1
ATOM 642 C CA . SER A 1 82 ? 15.148 9.339 -16.266 1.00 92.38 82 SER A CA 1
ATOM 643 C C . SER A 1 82 ? 13.701 9.589 -16.705 1.00 92.38 82 SER A C 1
ATOM 645 O O . SER A 1 82 ? 12.767 9.066 -16.093 1.00 92.38 82 SER A O 1
ATOM 647 N N . GLU A 1 83 ? 13.492 10.312 -17.807 1.00 92.50 83 GLU A N 1
ATOM 648 C CA . GLU A 1 83 ? 12.152 10.536 -18.356 1.00 92.50 83 GLU A CA 1
ATOM 649 C C . GLU A 1 83 ? 11.509 9.237 -18.863 1.00 92.50 83 GLU A C 1
ATOM 651 O O . GLU A 1 83 ? 10.331 8.994 -18.596 1.00 92.50 83 GLU A O 1
ATOM 656 N N . CYS A 1 84 ? 12.274 8.344 -19.498 1.00 91.44 84 CYS A N 1
ATOM 657 C CA . CYS A 1 84 ? 11.775 7.026 -19.904 1.00 91.44 84 CYS A CA 1
ATOM 658 C C . CYS A 1 84 ? 11.308 6.192 -18.701 1.00 91.44 84 CYS A C 1
ATOM 660 O O . CYS A 1 84 ? 10.222 5.610 -18.747 1.00 91.44 84 CYS A O 1
ATOM 662 N N . ARG A 1 85 ? 12.061 6.202 -17.591 1.00 93.56 85 ARG A N 1
ATOM 663 C CA . ARG A 1 85 ? 11.656 5.548 -16.333 1.00 93.56 85 ARG A CA 1
ATOM 664 C C . ARG A 1 85 ? 10.364 6.135 -15.772 1.00 93.56 85 ARG A C 1
ATOM 666 O O . ARG A 1 85 ? 9.488 5.383 -15.347 1.00 93.56 85 ARG A O 1
ATOM 673 N N . LYS A 1 86 ? 10.199 7.464 -15.802 1.00 93.06 86 LYS A N 1
ATOM 674 C CA . LYS A 1 86 ? 8.953 8.125 -15.368 1.00 93.06 86 LYS A CA 1
ATOM 675 C C . LYS A 1 86 ? 7.763 7.712 -16.232 1.00 93.06 86 LYS A C 1
ATOM 677 O O . LYS A 1 86 ? 6.687 7.451 -15.694 1.00 93.06 86 LYS A O 1
ATOM 682 N N . ILE A 1 87 ? 7.945 7.639 -17.552 1.00 92.62 87 ILE A N 1
ATOM 683 C CA . ILE A 1 87 ? 6.903 7.193 -18.487 1.00 92.62 87 ILE A CA 1
ATOM 684 C C . ILE A 1 87 ? 6.530 5.737 -18.199 1.00 92.62 87 ILE A C 1
ATOM 686 O O . ILE A 1 87 ? 5.345 5.447 -18.033 1.00 92.62 87 ILE A O 1
ATOM 690 N N . LEU A 1 88 ? 7.511 4.836 -18.053 1.00 92.75 88 LEU A N 1
ATOM 691 C CA . LEU A 1 88 ? 7.227 3.445 -17.694 1.00 92.75 88 LEU A CA 1
ATOM 692 C C . LEU A 1 88 ? 6.509 3.353 -16.346 1.00 92.75 88 LEU A C 1
ATOM 694 O O . LEU A 1 88 ? 5.554 2.595 -16.231 1.00 92.75 88 LEU A O 1
ATOM 698 N N . GLY A 1 89 ? 6.909 4.139 -15.345 1.00 90.75 89 GLY A N 1
ATOM 699 C CA . GLY A 1 89 ? 6.232 4.181 -14.047 1.00 90.75 89 GLY A CA 1
ATOM 700 C C . GLY A 1 89 ? 4.751 4.552 -14.167 1.00 90.75 89 GLY A C 1
ATOM 701 O O . GLY A 1 89 ? 3.897 3.890 -13.582 1.00 90.75 89 GLY A O 1
ATOM 702 N N . LYS A 1 90 ? 4.419 5.555 -14.992 1.00 90.56 90 LYS A N 1
ATOM 703 C CA . LYS A 1 90 ? 3.021 5.919 -15.281 1.00 90.56 90 LYS A CA 1
ATOM 704 C C . LYS A 1 90 ? 2.263 4.783 -15.971 1.00 90.56 90 LYS A C 1
ATOM 706 O O . LYS A 1 90 ? 1.124 4.511 -15.601 1.00 90.56 90 LYS A O 1
ATOM 711 N N . LEU A 1 91 ? 2.887 4.115 -16.943 1.00 90.50 91 LEU A N 1
ATOM 712 C CA . LEU A 1 91 ? 2.281 2.984 -17.648 1.00 90.50 91 LEU A CA 1
ATOM 713 C C . LEU A 1 91 ? 2.062 1.788 -16.711 1.00 90.50 91 LEU A C 1
ATOM 715 O O . LEU A 1 91 ? 0.978 1.219 -16.713 1.00 90.50 91 LEU A O 1
ATOM 719 N N . ARG A 1 92 ? 3.025 1.454 -15.845 1.00 90.06 92 ARG A N 1
ATOM 720 C CA . ARG A 1 92 ? 2.873 0.393 -14.835 1.00 90.06 92 ARG A CA 1
ATOM 721 C C . ARG A 1 92 ? 1.691 0.657 -13.908 1.00 90.06 92 ARG A C 1
ATOM 723 O O . ARG A 1 92 ? 0.883 -0.242 -13.701 1.00 90.06 92 ARG A O 1
ATOM 730 N N . ASN A 1 93 ? 1.557 1.892 -13.423 1.00 85.38 93 ASN A N 1
ATOM 731 C CA . ASN A 1 93 ? 0.439 2.285 -12.565 1.00 85.38 93 ASN A CA 1
ATOM 732 C C . ASN A 1 93 ? -0.909 2.205 -13.297 1.00 85.38 93 ASN A C 1
ATOM 734 O O . ASN A 1 93 ? -1.900 1.805 -12.701 1.00 85.38 93 ASN A O 1
ATOM 738 N N . LYS A 1 94 ? -0.954 2.559 -14.590 1.00 88.31 94 LYS A N 1
ATOM 739 C CA . LYS A 1 94 ? -2.177 2.490 -15.409 1.00 88.31 94 LYS A CA 1
ATOM 740 C C . LYS A 1 94 ? -2.737 1.066 -15.512 1.00 88.31 94 LYS A C 1
ATOM 742 O O . LYS A 1 94 ? -3.950 0.901 -15.549 1.00 88.31 94 LYS A O 1
ATOM 747 N N . TYR A 1 95 ? -1.864 0.064 -15.568 1.00 87.06 95 TYR A N 1
ATOM 748 C CA . TYR A 1 95 ? -2.231 -1.351 -15.690 1.00 87.06 95 TYR A CA 1
ATOM 749 C C . TYR A 1 95 ? -2.210 -2.101 -14.348 1.00 87.06 95 TYR A C 1
ATOM 751 O O . TYR A 1 95 ? -2.249 -3.327 -14.347 1.00 87.06 95 TYR A O 1
ATOM 759 N N . ASP A 1 96 ? -2.105 -1.378 -13.228 1.00 82.75 96 ASP A N 1
ATOM 760 C CA . ASP A 1 96 ? -2.009 -1.923 -11.866 1.00 82.75 96 ASP A CA 1
ATOM 761 C C . ASP A 1 96 ? -0.917 -2.997 -11.692 1.00 82.75 96 ASP A C 1
ATOM 763 O O . ASP A 1 96 ? -1.045 -3.971 -10.954 1.00 82.75 96 ASP A O 1
ATOM 767 N N . ILE A 1 97 ? 0.212 -2.814 -12.383 1.00 80.25 97 ILE A N 1
ATOM 768 C CA . ILE A 1 97 ? 1.377 -3.708 -12.301 1.00 80.25 97 ILE A CA 1
ATOM 769 C C . ILE A 1 97 ? 2.280 -3.237 -11.158 1.00 80.25 97 ILE A C 1
ATOM 771 O O . ILE A 1 97 ? 3.463 -2.906 -11.339 1.00 80.25 97 ILE A O 1
ATOM 775 N N . SER A 1 98 ? 1.678 -3.138 -9.979 1.00 73.81 98 SER A N 1
ATOM 776 C CA . SER A 1 98 ? 2.367 -2.794 -8.746 1.00 73.81 98 SER A CA 1
ATOM 777 C C . SER A 1 98 ? 2.736 -4.080 -8.029 1.00 73.81 98 SER A C 1
ATOM 779 O O . SER A 1 98 ? 1.893 -4.938 -7.782 1.00 73.81 98 SER A O 1
ATOM 781 N N . GLU A 1 99 ? 4.006 -4.226 -7.667 1.00 74.12 99 GLU A N 1
ATOM 782 C CA . GLU A 1 99 ? 4.378 -5.278 -6.723 1.00 74.12 99 GLU A CA 1
ATOM 783 C C . GLU A 1 99 ? 3.762 -4.954 -5.355 1.00 74.12 99 GLU A C 1
ATOM 785 O O . GLU A 1 99 ? 3.623 -3.780 -5.003 1.00 74.12 99 GLU A O 1
ATOM 790 N N . LEU A 1 100 ? 3.425 -5.969 -4.556 1.00 74.56 100 LEU A N 1
ATOM 791 C CA . LEU A 1 100 ? 2.808 -5.775 -3.238 1.00 74.56 100 LEU A CA 1
ATOM 792 C C . LEU A 1 100 ? 3.540 -4.727 -2.364 1.00 74.56 100 LEU A C 1
ATOM 794 O O . LEU A 1 100 ? 2.863 -3.870 -1.797 1.00 74.56 100 LEU A O 1
ATOM 798 N N . PRO A 1 101 ? 4.891 -4.681 -2.305 1.00 78.75 101 PRO A N 1
ATOM 799 C CA . PRO A 1 101 ? 5.595 -3.624 -1.575 1.00 78.75 101 PRO A CA 1
ATOM 800 C C . PRO A 1 101 ? 5.345 -2.215 -2.134 1.00 78.75 101 PRO A C 1
ATOM 802 O O . PRO A 1 101 ? 5.221 -1.254 -1.376 1.00 78.75 101 PRO A O 1
ATOM 805 N N . GLN A 1 102 ? 5.246 -2.073 -3.458 1.00 73.94 102 GLN A N 1
ATOM 806 C CA . GLN A 1 102 ? 4.940 -0.796 -4.107 1.00 73.94 102 GLN A CA 1
ATOM 807 C C . GLN A 1 102 ? 3.504 -0.366 -3.815 1.00 73.94 102 GLN A C 1
ATOM 809 O O . GLN A 1 102 ? 3.277 0.801 -3.501 1.00 73.94 102 GLN A O 1
ATOM 814 N N . TRP A 1 103 ? 2.557 -1.305 -3.844 1.00 80.25 103 TRP A N 1
ATOM 815 C CA . TRP A 1 103 ? 1.174 -1.044 -3.462 1.00 80.25 103 TRP A CA 1
ATOM 816 C C . TRP A 1 103 ? 1.074 -0.594 -2.001 1.00 80.25 103 TRP A C 1
ATOM 818 O O . TRP A 1 103 ? 0.488 0.453 -1.732 1.00 80.25 103 TRP A O 1
ATOM 828 N N . CYS A 1 104 ? 1.738 -1.291 -1.072 1.00 80.62 104 CYS A N 1
ATOM 829 C CA . CYS A 1 104 ? 1.816 -0.872 0.329 1.00 80.62 104 CYS A CA 1
ATOM 830 C C . CYS A 1 104 ? 2.355 0.559 0.451 1.00 80.62 104 CYS A C 1
ATOM 832 O O . CYS A 1 104 ? 1.751 1.382 1.134 1.00 80.62 104 CYS A O 1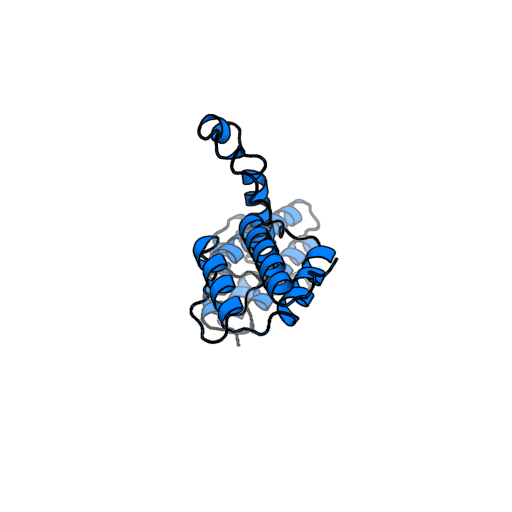
ATOM 834 N N . ASN A 1 105 ? 3.438 0.898 -0.257 1.00 83.19 105 ASN A N 1
ATOM 835 C CA . ASN A 1 105 ? 3.991 2.256 -0.262 1.00 83.19 105 ASN A CA 1
ATOM 836 C C . ASN A 1 105 ? 2.997 3.300 -0.794 1.00 83.19 105 ASN A C 1
ATOM 838 O O . ASN A 1 105 ? 2.900 4.396 -0.238 1.00 83.19 105 ASN A O 1
ATOM 842 N N . VAL A 1 106 ? 2.240 2.976 -1.847 1.00 81.62 106 VAL A N 1
ATOM 843 C CA . VAL A 1 106 ? 1.184 3.851 -2.378 1.00 81.62 106 VAL A CA 1
ATOM 844 C C . VAL A 1 106 ? 0.076 4.039 -1.344 1.00 81.62 106 VAL A C 1
ATOM 846 O O . VAL A 1 106 ? -0.299 5.178 -1.075 1.00 81.62 106 VAL A O 1
ATOM 849 N N . VAL A 1 107 ? -0.396 2.965 -0.710 1.00 87.12 107 VAL A N 1
ATOM 850 C CA . VAL A 1 107 ? -1.412 3.023 0.352 1.00 87.12 107 VAL A CA 1
ATOM 851 C C . VAL A 1 107 ? -0.925 3.866 1.527 1.00 87.12 107 VAL A C 1
ATOM 853 O O . VAL A 1 107 ? -1.647 4.755 1.973 1.00 87.12 107 VAL A O 1
ATOM 856 N N . TYR A 1 108 ? 0.310 3.664 1.993 1.00 91.25 108 TYR A N 1
ATOM 857 C CA . TYR A 1 108 ? 0.906 4.479 3.054 1.00 91.25 108 TYR A CA 1
ATOM 858 C C . TYR A 1 108 ? 0.996 5.952 2.661 1.00 91.25 108 TYR A C 1
ATOM 860 O O . TYR A 1 108 ? 0.649 6.819 3.463 1.00 91.25 108 TYR A O 1
ATOM 868 N N . LYS A 1 109 ? 1.406 6.251 1.425 1.00 89.62 109 LYS A N 1
ATOM 869 C CA . LYS A 1 109 ? 1.475 7.624 0.916 1.00 89.62 109 LYS A CA 1
ATOM 870 C C . LYS A 1 109 ? 0.093 8.273 0.860 1.00 89.62 109 LYS A C 1
ATOM 872 O O . LYS A 1 109 ? -0.062 9.396 1.328 1.00 89.62 109 LYS A O 1
ATOM 877 N N . VAL A 1 110 ? -0.908 7.580 0.318 1.00 91.25 110 VAL A N 1
ATOM 878 C CA . VAL A 1 110 ? -2.292 8.076 0.236 1.00 91.25 110 VAL A CA 1
ATOM 879 C C . VAL A 1 110 ? -2.876 8.268 1.631 1.00 91.25 110 VAL A C 1
ATOM 881 O O . VAL A 1 110 ? -3.444 9.321 1.906 1.00 91.25 110 VAL A O 1
ATOM 884 N N . ARG A 1 111 ? -2.668 7.312 2.543 1.00 89.50 111 ARG A N 1
ATOM 885 C CA . ARG A 1 111 ? -3.057 7.438 3.952 1.00 89.50 111 ARG A CA 1
ATOM 886 C C . ARG A 1 111 ? -2.385 8.643 4.606 1.00 89.50 111 ARG A C 1
ATOM 888 O O . ARG A 1 111 ? -3.052 9.384 5.312 1.00 89.50 111 ARG A O 1
ATOM 895 N N . GLY A 1 112 ? -1.098 8.866 4.353 1.00 91.19 112 GLY A N 1
ATOM 896 C CA . GLY A 1 112 ? -0.368 10.031 4.851 1.00 91.19 112 GLY A CA 1
ATOM 897 C C . GLY A 1 112 ? -0.937 11.349 4.326 1.00 91.19 112 GLY A C 1
ATOM 898 O O . GLY A 1 112 ? -1.161 12.267 5.109 1.00 91.19 112 GLY A O 1
ATOM 899 N N . LEU A 1 113 ? -1.236 11.428 3.026 1.00 90.69 113 LEU A N 1
ATOM 900 C CA . LEU A 1 113 ? -1.875 12.598 2.417 1.00 90.69 113 LEU A CA 1
ATOM 901 C C . LEU A 1 113 ? -3.271 12.848 2.996 1.00 90.69 113 LEU A C 1
ATOM 903 O O . LEU A 1 113 ? -3.591 13.984 3.328 1.00 90.69 113 LEU A O 1
ATOM 907 N N . LEU A 1 114 ? -4.075 11.797 3.164 1.00 87.62 114 LEU A N 1
ATOM 908 C CA . LEU A 1 114 ? -5.405 11.890 3.760 1.00 87.62 114 LEU A CA 1
ATOM 909 C C . LEU A 1 114 ? -5.331 12.366 5.212 1.00 87.62 114 LEU A C 1
ATOM 911 O O . LEU A 1 114 ? -6.021 13.313 5.574 1.00 87.62 114 LEU A O 1
ATOM 915 N N . THR A 1 115 ? -4.469 11.755 6.029 1.00 86.25 115 THR A N 1
ATOM 916 C CA . THR A 1 115 ? -4.232 12.193 7.409 1.00 86.25 115 THR A CA 1
ATOM 917 C C . THR A 1 115 ? -3.816 13.656 7.437 1.00 86.25 115 THR A C 1
ATOM 919 O O . THR A 1 115 ? -4.382 14.414 8.214 1.00 86.25 115 THR A O 1
ATOM 922 N N . ASN A 1 116 ? -2.897 14.073 6.560 1.00 86.25 116 ASN A N 1
ATOM 923 C CA . ASN A 1 116 ? -2.450 15.460 6.495 1.00 86.25 116 ASN A CA 1
ATOM 924 C C . ASN A 1 116 ? -3.614 16.416 6.190 1.00 86.25 116 ASN A C 1
ATOM 926 O O . ASN A 1 116 ? -3.820 17.372 6.927 1.00 86.25 116 ASN A O 1
ATOM 930 N N . VAL A 1 117 ? -4.438 16.106 5.183 1.00 86.25 117 VAL A N 1
ATOM 931 C CA . VAL A 1 117 ? -5.633 16.898 4.833 1.00 86.25 117 VAL A CA 1
ATOM 932 C C . VAL A 1 117 ? -6.644 16.950 5.983 1.00 86.25 117 VAL A C 1
ATOM 934 O O . VAL A 1 117 ? -7.256 17.988 6.209 1.00 86.25 117 VAL A O 1
ATOM 937 N N . MET A 1 118 ? -6.808 15.860 6.733 1.00 79.88 118 MET A N 1
ATOM 938 C CA . MET A 1 118 ? -7.712 15.809 7.887 1.00 79.88 118 MET A CA 1
ATOM 939 C C . MET A 1 118 ? -7.178 16.609 9.083 1.00 79.88 118 MET A C 1
ATOM 941 O O . MET A 1 118 ? -7.953 17.251 9.786 1.00 79.88 118 MET A O 1
ATOM 945 N N . THR A 1 119 ? -5.865 16.582 9.327 1.00 82.06 119 THR A N 1
ATOM 946 C CA . THR A 1 119 ? -5.235 17.301 10.448 1.00 82.06 119 THR A CA 1
ATOM 947 C C . THR A 1 119 ? -4.979 18.774 10.154 1.00 82.06 119 THR A C 1
ATOM 949 O O . THR A 1 119 ? -4.984 19.595 11.067 1.00 82.06 119 THR A O 1
ATOM 952 N N . GLN A 1 120 ? -4.728 19.102 8.889 1.00 84.81 120 GLN A N 1
ATOM 953 C CA . GLN A 1 120 ? -4.383 20.430 8.394 1.00 84.81 120 GLN A CA 1
ATOM 954 C C . GLN A 1 120 ? -5.185 20.711 7.114 1.00 84.81 120 GLN A C 1
ATOM 956 O O . GLN A 1 120 ? -4.626 20.746 6.013 1.00 84.81 120 GLN A O 1
ATOM 961 N N . PRO A 1 121 ? -6.515 20.868 7.227 1.00 82.00 121 PRO A N 1
ATOM 962 C CA . PRO A 1 121 ? -7.342 21.194 6.076 1.00 82.00 121 PRO A CA 1
ATOM 963 C C . PRO A 1 121 ? -6.938 22.559 5.490 1.00 82.00 121 PRO A C 1
ATOM 965 O O . PRO A 1 121 ? -6.667 23.493 6.249 1.00 82.00 121 PRO A O 1
ATOM 968 N N . PRO A 1 122 ? -6.928 22.711 4.153 1.00 85.25 122 PRO A N 1
ATOM 969 C CA . PRO A 1 122 ? -6.731 24.003 3.501 1.00 85.25 122 PRO A CA 1
ATOM 970 C C . PRO A 1 122 ? -7.708 25.072 4.010 1.00 85.25 122 PRO A C 1
ATOM 972 O O . PRO A 1 122 ? -8.872 24.772 4.281 1.00 85.25 122 PRO A O 1
ATOM 975 N N . GLU A 1 123 ? -7.268 26.334 4.066 1.00 81.50 123 GLU A N 1
ATOM 976 C CA . GLU A 1 123 ? -8.079 27.452 4.583 1.00 81.50 123 GLU A CA 1
ATOM 977 C C . GLU A 1 123 ? -9.410 27.636 3.839 1.00 81.50 123 GLU A C 1
ATOM 979 O O . GLU A 1 123 ? -10.436 27.970 4.427 1.00 81.50 123 GLU A O 1
ATOM 984 N N . THR A 1 124 ? -9.426 27.344 2.540 1.00 84.00 124 THR A N 1
ATOM 985 C CA . THR A 1 124 ? -10.647 27.377 1.727 1.00 84.00 124 THR A CA 1
ATOM 986 C C . THR A 1 124 ? -11.691 26.362 2.196 1.00 84.00 124 THR A C 1
ATOM 988 O O . THR A 1 124 ? -12.888 26.607 2.065 1.00 84.00 124 THR A O 1
ATOM 991 N N . ILE A 1 125 ? -11.269 25.231 2.766 1.00 76.75 125 ILE A N 1
ATOM 992 C CA . ILE A 1 125 ? -12.168 24.211 3.317 1.00 76.75 125 ILE A CA 1
ATOM 993 C C . ILE A 1 125 ? -12.618 24.608 4.725 1.00 76.75 125 ILE A C 1
ATOM 995 O O . ILE A 1 125 ? -13.798 24.472 5.043 1.00 76.75 125 ILE A O 1
ATOM 999 N N . THR A 1 126 ? -11.722 25.144 5.559 1.00 74.75 126 THR A N 1
ATOM 1000 C CA . THR A 1 126 ? -12.069 25.542 6.936 1.00 74.75 126 THR A CA 1
ATOM 1001 C C . THR A 1 126 ? -13.052 26.708 6.992 1.00 74.75 126 THR A C 1
ATOM 1003 O O . THR A 1 126 ? -13.907 26.728 7.876 1.00 74.75 126 THR A O 1
ATOM 1006 N N . GLN A 1 127 ? -12.990 27.638 6.035 1.00 78.94 127 GLN A N 1
ATOM 1007 C CA . GLN A 1 127 ? -13.937 28.754 5.922 1.00 78.94 127 GLN A CA 1
ATOM 1008 C C . GLN A 1 127 ? -15.358 28.293 5.572 1.00 78.94 127 GLN A C 1
ATOM 1010 O O . GLN A 1 127 ? -16.329 28.842 6.087 1.00 78.94 127 GLN A O 1
ATOM 1015 N N . ASN A 1 128 ? -15.482 27.268 4.725 1.00 77.81 128 ASN A N 1
ATOM 1016 C CA . ASN A 1 128 ? -16.774 26.767 4.251 1.00 77.81 128 ASN A CA 1
ATOM 1017 C C . ASN A 1 128 ? -17.345 25.648 5.133 1.00 77.81 128 ASN A C 1
ATOM 1019 O O . ASN A 1 128 ? -18.553 25.422 5.146 1.00 77.81 128 ASN A O 1
ATOM 1023 N N . ILE A 1 129 ? -16.487 24.941 5.875 1.00 73.00 129 ILE A N 1
ATOM 1024 C CA . ILE A 1 129 ? -16.870 23.830 6.751 1.00 73.00 129 ILE A CA 1
ATOM 1025 C C . ILE A 1 129 ? -16.123 23.959 8.091 1.00 73.00 129 ILE A C 1
ATOM 1027 O O . ILE A 1 129 ? -15.226 23.167 8.402 1.00 73.00 129 ILE A O 1
ATOM 1031 N N . PRO A 1 130 ? -16.499 24.936 8.939 1.00 60.84 130 PRO A N 1
ATOM 1032 C CA . PRO A 1 130 ? -15.835 25.184 10.222 1.00 60.84 130 PRO A CA 1
ATOM 1033 C C . PRO A 1 130 ? -15.949 24.016 11.221 1.00 60.84 130 PRO A C 1
ATOM 1035 O O . PRO A 1 130 ? -15.299 24.026 12.268 1.00 60.84 130 PRO A O 1
ATOM 1038 N N . SER A 1 131 ? -16.765 22.996 10.926 1.00 60.97 131 SER A N 1
ATOM 1039 C CA . SER A 1 131 ? -16.901 21.778 11.731 1.00 60.97 131 SER A CA 1
ATOM 1040 C C . SER A 1 131 ? -15.917 20.660 11.367 1.00 60.97 131 SER A C 1
ATOM 1042 O O . SER A 1 131 ? -15.730 19.772 12.193 1.00 60.97 131 SER A O 1
ATOM 1044 N N . ILE A 1 132 ? -15.237 20.695 10.211 1.00 59.66 132 ILE A N 1
ATOM 1045 C CA . ILE A 1 132 ? -14.285 19.634 9.817 1.00 59.66 132 ILE A CA 1
ATOM 1046 C C . ILE A 1 132 ? -13.063 19.599 10.744 1.00 59.66 132 ILE A C 1
ATOM 1048 O O . ILE A 1 132 ? -12.641 18.524 11.154 1.00 59.66 132 ILE A O 1
ATOM 1052 N N . GLY A 1 133 ? -12.572 20.758 11.194 1.00 53.19 133 GLY A N 1
ATOM 1053 C CA . GLY A 1 133 ? -11.534 20.843 12.234 1.00 53.19 133 GLY A CA 1
ATOM 1054 C C . GLY A 1 133 ? -12.042 20.579 13.662 1.00 53.19 133 GLY A C 1
ATOM 1055 O O . GLY A 1 133 ? -11.250 20.517 14.598 1.00 53.19 133 GLY A O 1
ATOM 1056 N N . LYS A 1 134 ? -13.364 20.438 13.845 1.00 53.25 134 LYS A N 1
ATOM 1057 C CA . LYS A 1 134 ? -14.016 20.074 15.116 1.00 53.25 134 LYS A CA 1
ATOM 1058 C C . LYS A 1 134 ? -14.532 18.642 15.130 1.00 53.25 134 LYS A C 1
ATOM 1060 O O . LYS A 1 134 ? -15.086 18.235 16.155 1.00 53.25 134 LYS A O 1
ATOM 1065 N N . ALA A 1 135 ? -14.354 17.885 14.043 1.00 52.41 135 ALA A N 1
ATOM 1066 C CA . ALA A 1 135 ? -14.401 16.438 14.111 1.00 52.41 135 ALA A CA 1
ATOM 1067 C C . ALA A 1 135 ? -13.307 16.065 15.103 1.00 52.41 135 ALA A C 1
ATOM 1069 O O . ALA A 1 135 ? -12.121 16.051 14.774 1.00 52.41 135 ALA A O 1
ATOM 1070 N N . ARG A 1 136 ? -13.709 15.911 16.373 1.00 52.59 136 ARG A N 1
ATOM 1071 C CA . ARG A 1 136 ? -12.825 15.454 17.434 1.00 52.59 136 ARG A CA 1
ATOM 1072 C C . ARG A 1 136 ? -12.116 14.257 16.817 1.00 52.59 136 ARG A C 1
ATOM 1074 O O . ARG A 1 136 ? -12.832 13.426 16.244 1.00 52.59 136 ARG A O 1
ATOM 1081 N N . PRO A 1 137 ? -10.770 14.173 16.872 1.00 50.69 137 PRO A N 1
ATOM 1082 C CA . PRO A 1 137 ? -10.120 12.919 16.521 1.00 50.69 137 PRO A CA 1
ATOM 1083 C C . PRO A 1 137 ? -10.945 11.858 17.224 1.00 50.69 137 PRO A C 1
ATOM 1085 O O . PRO A 1 137 ? -11.244 12.080 18.404 1.00 50.69 137 PRO A O 1
ATOM 1088 N N . ILE A 1 138 ? -11.437 10.851 16.481 1.00 50.97 138 ILE A N 1
ATOM 1089 C CA . ILE A 1 138 ? -12.148 9.707 17.059 1.00 50.97 138 ILE A CA 1
ATOM 1090 C C . ILE A 1 138 ? -11.284 9.366 18.250 1.00 50.97 138 ILE A C 1
ATOM 1092 O O . ILE A 1 138 ? -10.136 8.956 18.057 1.00 50.97 138 ILE A O 1
ATOM 1096 N N . LYS A 1 139 ? -11.732 9.751 19.456 1.00 51.22 139 LYS A N 1
ATOM 1097 C CA . LYS A 1 139 ? -10.907 9.554 20.636 1.00 51.22 139 LYS A CA 1
ATOM 1098 C C . LYS A 1 139 ? -10.744 8.050 20.574 1.00 51.22 139 LYS A C 1
ATOM 1100 O O . LYS A 1 139 ? -11.791 7.397 20.519 1.00 51.22 139 LYS A O 1
ATOM 1105 N N . PRO A 1 140 ? -9.513 7.510 20.456 1.00 51.53 140 PRO A N 1
ATOM 1106 C CA . PRO A 1 140 ? -9.350 6.075 20.602 1.00 51.53 140 PRO A CA 1
ATOM 1107 C C . PRO A 1 140 ? -10.145 5.772 21.853 1.00 51.53 140 PRO A C 1
ATOM 1109 O O . PRO A 1 140 ? -9.929 6.494 22.834 1.00 51.53 140 PRO A O 1
ATOM 1112 N N . SER A 1 141 ? -11.177 4.926 21.725 1.00 51.12 141 SER A N 1
ATOM 1113 C CA . SER A 1 141 ? -12.080 4.602 22.822 1.00 51.12 141 SER A CA 1
ATOM 1114 C C . SER A 1 141 ? -11.148 4.261 23.964 1.00 51.12 141 SER A C 1
ATOM 1116 O O . SER A 1 141 ? -10.457 3.245 23.922 1.00 51.12 141 SER A O 1
ATOM 1118 N N . LYS A 1 142 ? -10.932 5.224 24.863 1.00 57.50 142 LYS A N 1
ATOM 1119 C CA . LYS A 1 142 ? -10.055 5.012 25.992 1.00 57.50 142 LYS A CA 1
ATOM 1120 C C . LYS A 1 142 ? -10.952 4.127 26.807 1.00 57.50 142 LYS A C 1
ATOM 1122 O O . LY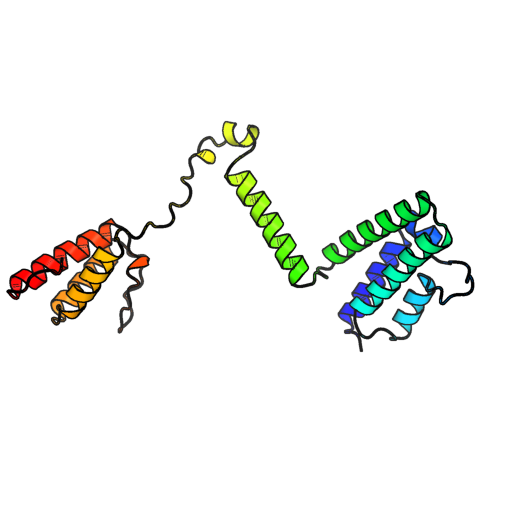S A 1 142 ? -11.931 4.640 27.349 1.00 57.50 142 LYS A O 1
ATOM 1127 N N . SER A 1 143 ? -10.680 2.826 26.759 1.00 58.59 143 SER A N 1
ATOM 1128 C CA . SER A 1 143 ? -11.236 1.855 27.682 1.00 58.59 143 SER A CA 1
ATOM 1129 C C . SER A 1 143 ? -11.338 2.562 29.028 1.00 58.59 143 SER A C 1
ATOM 1131 O O . SER A 1 143 ? -10.342 3.090 29.531 1.00 58.59 143 SER A O 1
ATOM 1133 N N . GLY A 1 144 ? -12.561 2.711 29.539 1.00 65.88 144 GLY A N 1
ATOM 1134 C CA . GLY A 1 144 ? -12.807 3.531 30.728 1.00 65.88 144 GLY A CA 1
ATOM 1135 C C . GLY A 1 144 ? -12.077 3.012 31.969 1.00 65.88 144 GLY A C 1
ATOM 1136 O O . GLY A 1 144 ? -11.987 3.729 32.957 1.00 65.88 144 GLY A O 1
ATOM 1137 N N . MET A 1 145 ? -11.545 1.789 31.897 1.00 81.44 145 MET A N 1
ATOM 1138 C CA . MET A 1 145 ? -10.839 1.095 32.961 1.00 81.44 145 MET A CA 1
ATOM 1139 C C . MET A 1 145 ? -9.321 1.134 32.755 1.00 81.44 145 MET A C 1
ATOM 1141 O O . MET A 1 145 ? -8.806 0.844 31.672 1.00 81.44 145 MET A O 1
ATOM 1145 N N . SER A 1 146 ? -8.601 1.446 33.828 1.00 88.31 146 SER A N 1
ATOM 1146 C CA . SER A 1 146 ? -7.173 1.160 33.975 1.00 88.31 146 SER A CA 1
ATOM 1147 C C . SER A 1 146 ? -6.903 -0.352 34.032 1.00 88.31 146 SER A C 1
ATOM 1149 O O . SER A 1 146 ? -7.803 -1.142 34.309 1.00 88.31 146 SER A O 1
ATOM 1151 N N . GLU A 1 147 ? -5.651 -0.778 33.829 1.00 87.50 147 GLU A N 1
ATOM 1152 C CA . GLU A 1 147 ? -5.268 -2.201 33.932 1.00 87.50 147 GLU A CA 1
ATOM 1153 C C . GLU A 1 147 ? -5.626 -2.814 35.295 1.00 87.50 147 GLU A C 1
ATOM 1155 O O . GLU A 1 147 ? -6.072 -3.958 35.371 1.00 87.50 147 GLU A O 1
ATOM 1160 N N . ARG A 1 148 ? -5.487 -2.035 36.375 1.00 90.44 148 ARG A N 1
ATOM 1161 C CA . ARG A 1 148 ? -5.882 -2.465 37.721 1.00 90.44 148 ARG A CA 1
ATOM 1162 C C . ARG A 1 148 ? -7.393 -2.674 37.822 1.00 90.44 148 ARG A C 1
ATOM 1164 O O . ARG A 1 148 ? -7.836 -3.685 38.353 1.00 90.44 148 ARG A O 1
ATOM 1171 N N . GLU A 1 149 ? -8.184 -1.742 37.299 1.00 90.19 149 GLU A N 1
ATOM 1172 C CA . GLU A 1 149 ? -9.647 -1.862 37.301 1.00 90.19 149 GLU A CA 1
ATOM 1173 C C . GLU A 1 149 ? -10.121 -3.039 36.450 1.00 90.19 149 GLU A C 1
ATOM 1175 O O . GLU A 1 149 ? -11.024 -3.755 36.870 1.00 90.19 149 GLU A O 1
ATOM 1180 N N . MET A 1 150 ? -9.470 -3.278 35.310 1.00 90.75 150 MET A N 1
ATOM 1181 C CA . MET A 1 150 ? -9.716 -4.429 34.441 1.00 90.75 150 MET A CA 1
ATOM 1182 C C . MET A 1 150 ? -9.497 -5.750 35.187 1.00 90.75 150 MET A C 1
ATOM 1184 O O . MET A 1 150 ? -10.337 -6.646 35.139 1.00 90.75 150 MET A O 1
ATOM 1188 N N . TYR A 1 151 ? -8.384 -5.861 35.917 1.00 92.62 151 TYR A N 1
ATOM 1189 C CA . TYR A 1 151 ? -8.080 -7.041 36.722 1.00 92.62 151 TYR A CA 1
ATOM 1190 C C . TYR A 1 151 ? -9.126 -7.267 37.821 1.00 92.62 151 TYR A C 1
ATOM 1192 O O . TYR A 1 151 ? -9.638 -8.376 37.974 1.00 92.62 151 TYR A O 1
ATOM 1200 N N . ASN A 1 152 ? -9.501 -6.207 38.538 1.00 94.19 152 ASN A N 1
ATOM 1201 C CA . ASN A 1 152 ? -10.523 -6.285 39.581 1.00 94.19 152 ASN A CA 1
ATOM 1202 C C . ASN A 1 152 ? -11.899 -6.654 39.011 1.00 94.19 152 ASN A C 1
ATOM 1204 O O . ASN A 1 152 ? -12.650 -7.393 39.644 1.00 94.19 152 ASN A O 1
ATOM 1208 N N . PHE A 1 153 ? -12.222 -6.161 37.812 1.00 94.25 153 PHE A N 1
ATOM 1209 C CA . PHE A 1 153 ? -13.456 -6.485 37.101 1.00 94.25 153 PHE A CA 1
ATOM 1210 C C . PHE A 1 153 ? -13.521 -7.965 36.724 1.00 94.25 153 PHE A C 1
ATOM 1212 O O . PHE A 1 153 ? -14.520 -8.616 37.016 1.00 94.25 153 PHE A O 1
ATOM 1219 N N . LEU A 1 154 ? -12.444 -8.516 36.155 1.00 92.44 154 LEU A N 1
ATOM 1220 C CA . LEU A 1 154 ? -12.354 -9.942 35.820 1.00 92.44 154 LEU A CA 1
ATOM 1221 C C . LEU A 1 154 ? -12.497 -10.831 37.063 1.00 92.44 154 LEU A C 1
ATOM 1223 O O . LEU A 1 154 ? -13.260 -11.795 37.066 1.00 92.44 154 LEU A O 1
ATOM 1227 N N . GLN A 1 155 ? -11.826 -10.470 38.158 1.00 94.94 155 GLN A N 1
ATOM 1228 C CA . GLN A 1 155 ? -11.988 -11.196 39.417 1.00 94.94 155 GLN A CA 1
ATOM 1229 C C . GLN A 1 155 ? -13.426 -11.130 39.941 1.00 94.94 155 GLN A C 1
ATOM 1231 O O . GLN A 1 155 ? -13.975 -12.142 40.371 1.00 94.94 155 GLN A O 1
ATOM 1236 N N . ALA A 1 156 ? -14.057 -9.955 39.894 1.00 94.81 156 ALA A N 1
ATOM 1237 C CA . ALA A 1 156 ? -15.441 -9.801 40.317 1.00 94.81 156 ALA A CA 1
ATOM 1238 C C . ALA A 1 156 ? -16.404 -10.613 39.437 1.00 94.81 156 ALA A C 1
ATOM 1240 O O . ALA A 1 156 ? -17.374 -11.158 39.963 1.00 94.81 156 ALA A O 1
ATOM 1241 N N . SER A 1 157 ? -16.147 -10.732 38.126 1.00 93.12 157 SER A N 1
ATOM 1242 C CA . SER A 1 157 ? -17.001 -11.524 37.232 1.00 93.12 157 SER A CA 1
ATOM 1243 C C . SER A 1 157 ? -16.907 -13.012 37.534 1.00 93.12 157 SER A C 1
ATOM 1245 O O . SER A 1 157 ? -17.936 -13.680 37.554 1.00 93.12 157 SER A O 1
ATOM 1247 N N . ASP A 1 158 ? -15.718 -13.507 37.885 1.00 92.88 158 ASP A N 1
ATOM 1248 C CA . ASP A 1 158 ? -15.515 -14.905 38.287 1.00 92.88 158 ASP A CA 1
ATOM 1249 C C . ASP A 1 158 ? -16.203 -15.242 39.626 1.00 92.88 158 ASP A C 1
ATOM 1251 O O . ASP A 1 158 ? -16.561 -16.394 39.898 1.00 92.88 158 ASP A O 1
ATOM 1255 N N . MET A 1 159 ? -16.405 -14.237 40.485 1.00 93.75 159 MET A N 1
ATOM 1256 C CA . MET A 1 159 ? -17.109 -14.388 41.762 1.00 93.75 159 MET A CA 1
ATOM 1257 C C . MET A 1 159 ? -18.636 -14.456 41.596 1.00 93.75 159 MET A C 1
ATOM 1259 O O . MET A 1 159 ? -19.310 -15.056 42.437 1.00 93.75 159 MET A O 1
ATOM 1263 N N . ILE A 1 160 ? -19.192 -13.881 40.524 1.00 93.56 160 ILE A N 1
ATOM 1264 C CA . ILE A 1 160 ? -20.634 -13.876 40.249 1.00 93.56 160 ILE A CA 1
ATOM 1265 C C . ILE A 1 160 ? -21.029 -15.175 39.541 1.00 93.56 160 ILE A C 1
ATOM 1267 O O . ILE A 1 160 ? -20.731 -15.386 38.370 1.00 93.56 160 ILE A O 1
ATOM 1271 N N . LYS A 1 161 ? -21.750 -16.046 40.257 1.00 92.00 161 LYS A N 1
ATOM 1272 C CA . LYS A 1 161 ? -22.143 -17.383 39.767 1.00 92.00 161 LYS A CA 1
ATOM 1273 C C . LYS A 1 161 ? -23.630 -17.548 39.456 1.00 92.00 161 LYS A C 1
ATOM 1275 O O . LYS A 1 161 ? -24.039 -18.633 39.061 1.00 92.00 161 LYS A O 1
ATOM 1280 N N . LYS A 1 162 ? -24.456 -16.533 39.718 1.00 92.62 162 LYS A N 1
ATOM 1281 C CA . LYS A 1 162 ? -25.908 -16.628 39.529 1.00 92.62 162 LYS A CA 1
ATOM 1282 C C . LYS A 1 162 ? -26.285 -16.197 38.115 1.00 92.62 162 LYS A C 1
ATOM 1284 O O . LYS A 1 162 ? -26.003 -15.068 37.728 1.00 92.62 162 LYS A O 1
ATOM 1289 N N . ASP A 1 163 ? -27.043 -17.037 37.417 1.00 90.62 163 ASP A N 1
ATOM 1290 C CA . ASP A 1 163 ? -27.551 -16.744 36.067 1.00 90.62 163 ASP A CA 1
ATOM 1291 C C . ASP A 1 163 ? -28.450 -15.495 36.011 1.00 90.62 163 ASP A C 1
ATOM 1293 O O . ASP A 1 163 ? -28.613 -14.865 34.966 1.00 90.62 163 ASP A O 1
ATOM 1297 N N . GLU A 1 164 ? -29.095 -15.136 37.124 1.00 93.69 164 GLU A N 1
ATOM 1298 C CA . GLU A 1 164 ? -29.863 -13.888 37.241 1.00 93.69 164 GLU A CA 1
ATOM 1299 C C . GLU A 1 164 ? -28.961 -12.656 37.128 1.00 93.69 164 GLU A C 1
ATOM 1301 O O . GLU A 1 164 ? -29.308 -11.715 36.414 1.00 93.69 164 GLU A O 1
ATOM 1306 N N . ASP A 1 165 ? -27.788 -12.694 37.763 1.00 93.94 165 ASP A N 1
ATOM 1307 C CA . ASP A 1 165 ? -26.839 -11.584 37.742 1.00 93.94 165 ASP A CA 1
ATOM 1308 C C . ASP A 1 165 ? -26.212 -11.438 36.343 1.00 93.94 165 ASP A C 1
ATOM 1310 O O . ASP A 1 165 ? -26.069 -10.326 35.835 1.00 93.94 165 ASP A O 1
ATOM 1314 N N . HIS A 1 166 ? -25.921 -12.555 35.664 1.00 91.56 166 HIS A N 1
ATOM 1315 C CA . HIS A 1 166 ? -25.434 -12.537 34.277 1.00 91.56 166 HIS A CA 1
ATOM 1316 C C . HIS A 1 166 ? -26.466 -11.961 33.301 1.00 91.56 166 HIS A C 1
ATOM 1318 O O . HIS A 1 166 ? -26.113 -11.160 32.436 1.00 91.56 166 HIS A O 1
ATOM 1324 N N . ARG A 1 167 ? -27.751 -12.308 33.457 1.00 91.81 167 ARG A N 1
ATOM 1325 C CA . ARG A 1 167 ? -28.833 -11.746 32.628 1.00 91.81 167 ARG A CA 1
ATOM 1326 C C . ARG A 1 167 ? -28.978 -10.240 32.809 1.00 91.81 167 ARG A C 1
ATOM 1328 O O . ARG A 1 167 ? -29.191 -9.527 31.830 1.00 91.81 167 ARG A O 1
ATOM 1335 N N . GLU A 1 168 ? -28.837 -9.751 34.035 1.00 94.31 168 GLU A N 1
ATOM 1336 C CA . GLU A 1 168 ? -28.911 -8.318 34.310 1.00 94.31 168 GLU A CA 1
ATOM 1337 C C . GLU A 1 168 ? -27.688 -7.568 33.763 1.00 94.31 168 GLU A C 1
ATOM 1339 O O . GLU A 1 168 ? -27.843 -6.498 33.178 1.00 94.31 168 GLU A O 1
ATOM 1344 N N . MET A 1 169 ? -26.487 -8.151 33.851 1.00 93.38 169 MET A N 1
ATOM 1345 C CA . MET A 1 169 ? -25.291 -7.598 33.203 1.00 93.38 169 MET A CA 1
ATOM 1346 C C . MET A 1 169 ? -25.468 -7.485 31.683 1.00 93.38 169 MET A C 1
ATOM 1348 O O . MET A 1 169 ? -25.177 -6.434 31.117 1.00 93.38 169 MET A O 1
ATOM 1352 N N . ILE A 1 170 ? -26.008 -8.517 31.024 1.00 92.50 170 ILE A N 1
ATOM 1353 C CA . ILE A 1 170 ? -26.326 -8.471 29.585 1.00 92.50 170 ILE A CA 1
ATOM 1354 C C . ILE A 1 170 ? -27.348 -7.367 29.284 1.00 92.50 170 ILE A C 1
ATOM 1356 O O . ILE A 1 170 ? -27.205 -6.645 28.298 1.00 92.50 170 ILE A O 1
ATOM 1360 N N . ARG A 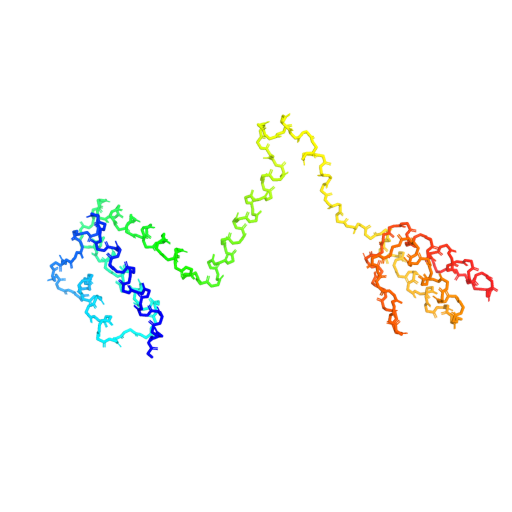1 171 ? -28.364 -7.189 30.141 1.00 93.75 171 ARG A N 1
ATOM 1361 C CA . ARG A 1 171 ? -29.346 -6.107 29.986 1.00 93.75 171 ARG A CA 1
ATOM 1362 C C . ARG A 1 171 ? -28.679 -4.731 30.026 1.00 93.75 171 ARG A C 1
ATOM 1364 O O . ARG A 1 171 ? -28.978 -3.908 29.169 1.00 93.75 171 ARG A O 1
ATOM 1371 N N . ILE A 1 172 ? -27.761 -4.510 30.972 1.00 94.44 172 ILE A N 1
ATOM 1372 C CA . ILE A 1 172 ? -26.995 -3.259 31.091 1.00 94.44 172 ILE A CA 1
ATOM 1373 C C . ILE A 1 172 ? -26.187 -2.996 29.813 1.00 94.44 172 ILE A C 1
ATOM 1375 O O . ILE A 1 172 ? -26.202 -1.873 29.311 1.00 94.44 172 ILE A O 1
ATOM 1379 N N . VAL A 1 173 ? -25.519 -4.017 29.261 1.00 92.75 173 VAL A N 1
ATOM 1380 C CA . VAL A 1 173 ? -24.758 -3.874 28.006 1.00 92.75 173 VAL A CA 1
ATOM 1381 C C . VAL A 1 173 ? -25.681 -3.521 26.840 1.00 92.75 173 VAL A C 1
ATOM 1383 O O . VAL A 1 173 ? -25.413 -2.551 26.141 1.00 92.75 173 VAL A O 1
ATOM 1386 N N . ASN A 1 174 ? -26.795 -4.233 26.666 1.00 90.94 174 ASN A N 1
ATOM 1387 C CA . ASN A 1 174 ? -27.737 -3.964 25.575 1.00 90.94 174 ASN A CA 1
ATOM 1388 C C . ASN A 1 174 ? -28.394 -2.574 25.672 1.00 90.94 174 ASN A C 1
ATOM 1390 O O . ASN A 1 174 ? -28.728 -1.981 24.648 1.00 90.94 174 ASN A O 1
ATOM 1394 N N . GLU A 1 175 ? -28.603 -2.055 26.885 1.00 93.19 175 GLU A N 1
ATOM 1395 C CA . GLU A 1 175 ? -29.219 -0.744 27.116 1.00 93.19 175 GLU A CA 1
ATOM 1396 C C . GLU A 1 175 ? -28.243 0.414 26.859 1.00 93.19 175 GLU A C 1
ATOM 1398 O O . GLU A 1 175 ? -28.608 1.398 26.217 1.00 93.19 175 GLU A O 1
ATOM 1403 N N . LEU A 1 176 ? -26.998 0.296 27.335 1.00 91.00 176 LEU A N 1
ATOM 1404 C CA . LEU A 1 176 ? -26.001 1.374 27.269 1.00 91.00 176 LEU A CA 1
ATOM 1405 C C . LEU A 1 176 ? -25.063 1.281 26.059 1.00 91.00 176 LEU A C 1
ATOM 1407 O O . LEU A 1 176 ? -24.407 2.262 25.696 1.00 91.00 176 LEU A O 1
ATOM 1411 N N . GLN A 1 177 ? -24.980 0.111 25.430 1.00 89.88 177 GLN A N 1
ATOM 1412 C CA . GLN A 1 177 ? -24.126 -0.143 24.277 1.00 89.88 177 GLN A CA 1
ATOM 1413 C C . GLN A 1 177 ? -24.749 -1.208 23.348 1.00 89.88 177 GLN A C 1
ATOM 1415 O O . GLN A 1 177 ? -24.199 -2.301 23.205 1.00 89.88 177 GLN A O 1
ATOM 1420 N N . PRO A 1 178 ? -25.869 -0.886 22.666 1.00 86.38 178 PRO A N 1
ATOM 1421 C CA . PRO A 1 178 ? -26.605 -1.831 21.813 1.00 86.38 178 PRO A CA 1
ATOM 1422 C C . PRO A 1 178 ? -25.809 -2.340 20.601 1.00 86.38 178 PRO A C 1
ATOM 1424 O O . PRO A 1 178 ? -26.215 -3.306 19.963 1.00 86.38 178 PRO A O 1
ATOM 1427 N N . ASP A 1 179 ? -24.685 -1.695 20.273 1.00 83.38 179 ASP A N 1
ATOM 1428 C CA . ASP A 1 179 ? -23.785 -2.117 19.197 1.00 83.38 179 ASP A CA 1
ATOM 1429 C C . ASP A 1 179 ? -23.012 -3.410 19.536 1.00 83.38 179 ASP A C 1
ATOM 1431 O O . ASP A 1 179 ? -22.457 -4.042 18.636 1.00 83.38 179 ASP A O 1
ATOM 1435 N N . ILE A 1 180 ? -22.950 -3.809 20.816 1.00 83.06 180 ILE A N 1
ATOM 1436 C CA . ILE A 1 180 ? -22.392 -5.103 21.225 1.00 83.06 180 ILE A CA 1
ATOM 1437 C C . ILE A 1 180 ? -23.487 -6.159 21.074 1.00 83.06 180 ILE A C 1
ATOM 1439 O O . ILE A 1 180 ? -24.457 -6.178 21.827 1.00 83.06 180 ILE A O 1
ATOM 1443 N N . ASP A 1 181 ? -23.318 -7.065 20.114 1.00 78.31 181 ASP A N 1
ATOM 1444 C CA . ASP A 1 181 ? -24.260 -8.159 19.898 1.00 78.31 181 ASP A CA 1
ATOM 1445 C C . ASP A 1 181 ? -24.165 -9.197 21.032 1.00 78.31 181 ASP A C 1
ATOM 1447 O O . ASP A 1 181 ? -23.223 -9.986 21.108 1.00 78.31 181 ASP A O 1
ATOM 1451 N N . CYS A 1 182 ? -25.149 -9.186 21.933 1.00 78.31 182 CYS A N 1
ATOM 1452 C CA . CYS A 1 182 ? -25.315 -10.179 22.997 1.00 78.31 182 CYS A CA 1
ATOM 1453 C C . CYS A 1 182 ? -26.406 -11.222 22.679 1.00 78.31 182 CYS A C 1
ATOM 1455 O O . CYS A 1 182 ? -26.967 -11.818 23.597 1.00 78.31 182 CYS A O 1
ATOM 1457 N N . SER A 1 183 ? -26.763 -11.422 21.403 1.00 71.38 183 SER A N 1
ATOM 1458 C CA . SER A 1 183 ? -27.848 -12.337 21.007 1.00 71.38 183 SER A CA 1
ATOM 1459 C C . SER A 1 183 ? -27.458 -13.823 20.979 1.00 71.38 183 SER A C 1
ATOM 1461 O O . SER A 1 183 ? -28.327 -14.689 20.848 1.00 71.38 183 SER A O 1
ATOM 1463 N N . THR A 1 184 ? -26.169 -14.142 21.110 1.00 76.25 184 THR A N 1
ATOM 1464 C CA . THR A 1 184 ? -25.656 -15.517 21.086 1.00 76.25 184 THR A CA 1
ATOM 1465 C C . THR A 1 184 ? -25.831 -16.231 22.428 1.00 76.25 184 THR A C 1
ATOM 1467 O O . THR A 1 184 ? -25.834 -15.615 23.489 1.00 76.25 184 THR A O 1
ATOM 1470 N N . GLN A 1 185 ? -25.959 -17.564 22.387 1.00 70.56 185 GLN A N 1
ATOM 1471 C CA . GLN A 1 185 ? -26.097 -18.404 23.586 1.00 70.56 185 GLN A CA 1
ATOM 1472 C C . GLN A 1 185 ? -24.867 -18.316 24.511 1.00 70.56 185 GLN A C 1
ATOM 1474 O O . GLN A 1 185 ? -25.021 -18.379 25.727 1.00 70.56 185 GLN A O 1
ATOM 1479 N N . ASP A 1 186 ? -23.686 -18.088 23.927 1.00 77.19 186 ASP A N 1
ATOM 1480 C CA . ASP A 1 186 ? -22.455 -17.734 24.631 1.00 77.19 186 ASP A CA 1
ATOM 1481 C C . ASP A 1 186 ? -22.123 -16.264 24.336 1.00 77.19 186 ASP A C 1
ATOM 1483 O O . ASP A 1 186 ? -21.753 -15.915 23.210 1.00 77.19 186 ASP A O 1
ATOM 1487 N N . VAL A 1 187 ? -22.289 -15.388 25.329 1.00 80.25 187 VAL A N 1
ATOM 1488 C CA . VAL A 1 187 ? -22.004 -13.951 25.202 1.00 80.25 187 VAL A CA 1
ATOM 1489 C C . VAL A 1 187 ? -20.569 -13.684 25.655 1.00 80.25 187 VAL A C 1
ATOM 1491 O O . VAL A 1 187 ? -20.269 -13.704 26.846 1.00 80.25 187 VAL A O 1
ATOM 1494 N N . ASN A 1 188 ? -19.680 -13.404 24.701 1.00 81.38 188 ASN A N 1
ATOM 1495 C CA . ASN A 1 188 ? -18.298 -13.006 24.972 1.00 81.38 188 ASN A CA 1
ATOM 1496 C C . ASN A 1 188 ? -18.148 -11.495 24.776 1.00 81.38 188 ASN A C 1
ATOM 1498 O O . ASN A 1 188 ? -18.061 -11.020 23.645 1.00 81.38 188 ASN A O 1
ATOM 1502 N N . VAL A 1 189 ? -18.100 -10.737 25.873 1.00 83.81 189 VAL A N 1
ATOM 1503 C CA . VAL A 1 189 ? -17.910 -9.280 25.826 1.00 83.81 189 VAL A CA 1
ATOM 1504 C C . VAL A 1 189 ? -16.431 -8.943 25.980 1.00 83.81 189 VAL A C 1
ATOM 1506 O O . VAL A 1 189 ? -15.813 -9.257 26.998 1.00 83.81 189 VAL A O 1
ATOM 1509 N N . ASN A 1 190 ? -15.854 -8.259 24.990 1.00 84.38 190 ASN A N 1
ATOM 1510 C CA . ASN A 1 190 ? -14.510 -7.706 25.119 1.00 84.38 190 ASN A CA 1
ATOM 1511 C C . ASN A 1 190 ? -14.551 -6.443 25.992 1.00 84.38 190 ASN A C 1
ATOM 1513 O O . ASN A 1 190 ? -15.035 -5.394 25.571 1.00 84.38 190 ASN A O 1
ATOM 1517 N N . ILE A 1 191 ? -14.004 -6.521 27.206 1.00 84.31 191 ILE A N 1
ATOM 1518 C CA . ILE A 1 191 ? -14.038 -5.419 28.184 1.00 84.31 191 ILE A CA 1
ATOM 1519 C C . ILE A 1 191 ? -13.300 -4.170 27.661 1.00 84.31 191 ILE A C 1
ATOM 1521 O O . ILE A 1 191 ? -13.664 -3.045 28.000 1.00 84.31 191 ILE A O 1
ATOM 1525 N N . ASN A 1 192 ? -12.310 -4.335 26.775 1.00 83.94 192 ASN A N 1
ATOM 1526 C CA . ASN A 1 192 ? -11.595 -3.207 26.162 1.00 83.94 192 ASN A CA 1
ATOM 1527 C C . ASN A 1 192 ? -12.468 -2.381 25.203 1.00 83.94 192 ASN A C 1
ATOM 1529 O O . ASN A 1 192 ? -12.125 -1.242 24.888 1.00 83.94 192 ASN A O 1
ATOM 1533 N N . GLU A 1 193 ? -13.575 -2.953 24.730 1.00 86.00 193 GLU A N 1
ATOM 1534 C CA . GLU A 1 193 ? -14.509 -2.319 23.796 1.00 86.00 193 GLU A CA 1
ATOM 1535 C C . GLU A 1 193 ? -15.695 -1.661 24.511 1.00 86.00 193 GLU A C 1
ATOM 1537 O O . GLU A 1 193 ? -16.483 -0.953 23.878 1.00 86.00 193 GLU A O 1
ATOM 1542 N N . LEU A 1 194 ? -15.806 -1.835 25.833 1.00 87.44 194 LEU A N 1
ATOM 1543 C CA . LEU A 1 194 ? -16.828 -1.173 26.631 1.00 87.44 194 LEU A CA 1
ATOM 1544 C C . LEU A 1 194 ? -16.550 0.326 26.739 1.00 87.44 194 LEU A C 1
ATOM 1546 O O . LEU A 1 194 ? -15.446 0.770 27.079 1.00 87.44 194 LEU A O 1
ATOM 1550 N N . ASN A 1 195 ? -17.587 1.122 26.495 1.00 89.38 195 ASN A N 1
ATOM 1551 C CA . ASN A 1 195 ? -17.551 2.543 26.789 1.00 89.38 195 ASN A CA 1
ATOM 1552 C C . ASN A 1 195 ? -17.498 2.770 28.319 1.00 89.38 195 ASN A C 1
ATOM 1554 O O . ASN A 1 195 ? -17.868 1.909 29.120 1.00 89.38 195 ASN A O 1
ATOM 1558 N N . ALA A 1 196 ? -17.004 3.937 28.743 1.00 88.88 196 ALA A N 1
ATOM 1559 C CA . ALA A 1 196 ? -16.782 4.224 30.164 1.00 88.88 196 ALA A CA 1
ATOM 1560 C C . ALA A 1 196 ? -18.074 4.202 31.006 1.00 88.88 196 ALA A C 1
ATOM 1562 O O . ALA A 1 196 ? -18.035 3.846 32.179 1.00 88.88 196 ALA A O 1
ATOM 1563 N N . GLU A 1 197 ? -19.210 4.562 30.408 1.00 91.81 197 GLU A N 1
ATOM 1564 C CA . GLU A 1 197 ? -20.514 4.585 31.077 1.00 91.81 197 GLU A CA 1
ATOM 1565 C C . GLU A 1 197 ? -21.022 3.167 31.375 1.00 91.81 197 GLU A C 1
ATOM 1567 O O . GLU A 1 197 ? -21.387 2.862 32.509 1.00 91.81 197 GLU A O 1
ATOM 1572 N N . THR A 1 198 ? -20.938 2.269 30.391 1.00 92.56 198 THR A N 1
ATOM 1573 C CA . THR A 1 198 ? -21.305 0.850 30.517 1.00 92.56 198 THR A CA 1
ATOM 1574 C C . THR A 1 198 ? -20.378 0.133 31.492 1.00 92.56 198 THR A C 1
ATOM 1576 O O . THR A 1 198 ? -20.837 -0.603 32.363 1.00 92.56 198 THR A O 1
ATOM 1579 N N . ALA A 1 199 ? -19.071 0.395 31.398 1.00 92.19 199 ALA A N 1
ATOM 1580 C CA . ALA A 1 199 ? -18.064 -0.113 32.325 1.00 92.19 199 ALA A CA 1
ATOM 1581 C C . ALA A 1 199 ? -18.381 0.250 33.789 1.00 92.19 199 ALA A C 1
ATOM 1583 O O . ALA A 1 199 ? -18.347 -0.612 34.669 1.00 92.19 199 ALA A O 1
ATOM 1584 N N . GLU A 1 200 ? -18.725 1.513 34.051 1.00 93.06 200 GLU A N 1
ATOM 1585 C CA . GLU A 1 200 ? -19.062 1.985 35.396 1.00 93.06 200 GLU A CA 1
ATOM 1586 C C . GLU A 1 200 ? -20.391 1.402 35.897 1.00 93.06 200 GLU A C 1
ATOM 1588 O O . GLU A 1 200 ? -20.490 0.997 37.059 1.00 93.06 200 GLU A O 1
ATOM 1593 N N . ALA A 1 201 ? -21.402 1.306 35.027 1.00 95.00 201 ALA A N 1
ATOM 1594 C CA . ALA A 1 201 ? -22.691 0.701 35.354 1.00 95.00 201 ALA A CA 1
ATOM 1595 C C . ALA A 1 201 ? -22.545 -0.780 35.739 1.00 95.00 201 ALA A C 1
ATOM 1597 O O . ALA A 1 201 ? -23.055 -1.197 36.782 1.00 95.00 201 ALA A O 1
ATOM 1598 N N . LEU A 1 202 ? -21.781 -1.551 34.956 1.00 94.75 202 LEU A N 1
ATOM 1599 C CA . LEU A 1 202 ? -21.468 -2.947 35.263 1.00 94.75 202 LEU A CA 1
ATOM 1600 C C . LEU A 1 202 ? -20.711 -3.067 36.588 1.00 94.75 202 LEU A C 1
ATOM 1602 O O . LEU A 1 202 ? -21.099 -3.860 37.440 1.00 94.75 202 LEU A O 1
ATOM 1606 N N . LYS A 1 203 ? -19.686 -2.238 36.818 1.00 94.31 203 LYS A N 1
ATOM 1607 C CA . LYS A 1 203 ? -18.912 -2.250 38.070 1.00 94.31 203 LYS A CA 1
ATOM 1608 C C . LYS A 1 203 ? -19.794 -2.004 39.297 1.00 94.31 203 LYS A C 1
ATOM 1610 O O . LYS A 1 203 ? -19.688 -2.718 40.295 1.00 94.31 203 LYS A O 1
ATOM 1615 N N . ASN A 1 204 ? -20.673 -1.005 39.229 1.00 95.56 204 ASN A N 1
ATOM 1616 C CA . ASN A 1 204 ? -21.591 -0.687 40.322 1.00 95.56 204 ASN A CA 1
ATOM 1617 C C . ASN A 1 204 ? -22.588 -1.820 40.566 1.00 95.56 204 ASN A C 1
ATOM 1619 O O . ASN A 1 204 ? -22.808 -2.198 41.717 1.00 95.56 204 ASN A O 1
ATOM 1623 N N . TYR A 1 205 ? -23.115 -2.414 39.495 1.00 96.88 205 TYR A N 1
ATOM 1624 C CA . TYR A 1 205 ? -23.982 -3.578 39.600 1.00 96.88 205 TYR A CA 1
ATOM 1625 C C . TYR A 1 205 ? -23.276 -4.764 40.270 1.00 96.88 205 TYR A C 1
ATOM 1627 O O . TYR A 1 205 ? -23.787 -5.310 41.247 1.00 96.88 205 TYR A O 1
ATOM 1635 N N . MET A 1 206 ? -22.074 -5.120 39.808 1.00 95.56 206 MET A N 1
ATOM 1636 C CA . MET A 1 206 ? -21.287 -6.229 40.353 1.00 95.56 206 MET A CA 1
ATOM 1637 C C . MET A 1 206 ? -20.953 -6.021 41.831 1.00 95.56 206 MET A C 1
ATOM 1639 O O . MET A 1 206 ? -21.051 -6.959 42.618 1.00 95.56 206 MET A O 1
ATOM 1643 N N . ARG A 1 207 ? -20.626 -4.787 42.241 1.00 96.50 207 ARG A N 1
ATOM 1644 C CA . ARG A 1 207 ? -20.420 -4.447 43.657 1.00 96.50 207 ARG A CA 1
ATOM 1645 C C . ARG A 1 207 ? -21.671 -4.744 44.484 1.00 96.50 207 ARG A C 1
ATOM 1647 O O . ARG A 1 207 ? -21.583 -5.463 45.474 1.00 96.50 207 ARG A O 1
ATOM 1654 N N . THR A 1 208 ? -22.837 -4.267 44.047 1.00 96.12 208 THR A N 1
ATOM 1655 C CA . THR A 1 208 ? -24.110 -4.521 44.738 1.00 96.12 208 THR A CA 1
ATOM 1656 C C . THR A 1 208 ? -24.495 -6.005 44.735 1.00 96.12 208 THR A C 1
ATOM 1658 O O . THR A 1 208 ? -25.025 -6.505 45.728 1.00 96.12 208 THR A O 1
ATOM 1661 N N . ALA A 1 209 ? -24.236 -6.731 43.644 1.00 95.44 209 ALA A N 1
ATOM 1662 C CA . ALA A 1 209 ? -24.513 -8.162 43.542 1.00 95.44 209 ALA A CA 1
ATOM 1663 C C . ALA A 1 209 ? -23.641 -8.978 44.511 1.00 95.44 209 ALA A C 1
ATOM 1665 O O . ALA A 1 209 ? -24.160 -9.831 45.233 1.00 95.44 209 ALA A O 1
ATOM 1666 N N . LEU A 1 210 ? -22.342 -8.671 44.596 1.00 95.19 210 LEU A N 1
ATOM 1667 C CA . LEU A 1 210 ? -21.418 -9.314 45.533 1.00 95.19 210 LEU A CA 1
ATOM 1668 C C . LEU A 1 210 ? -21.764 -8.993 46.991 1.00 95.19 210 LEU A C 1
ATOM 1670 O O . LEU A 1 210 ? -21.799 -9.904 47.818 1.00 95.19 210 LEU A O 1
ATOM 1674 N N . GLU A 1 211 ? -22.115 -7.743 47.301 1.00 95.19 211 GLU A N 1
ATOM 1675 C CA . GLU A 1 211 ? -22.539 -7.340 48.649 1.00 95.19 211 GLU A CA 1
ATOM 1676 C C . GLU A 1 211 ? -23.786 -8.106 49.114 1.00 95.19 211 GLU A C 1
ATOM 1678 O O . GLU A 1 211 ? -23.833 -8.579 50.251 1.00 95.19 211 GLU A O 1
ATOM 1683 N N . LYS A 1 212 ? -24.769 -8.322 48.226 1.00 93.88 212 LYS A N 1
ATOM 1684 C CA . LYS A 1 212 ? -25.950 -9.163 48.511 1.00 93.88 212 LYS A CA 1
ATOM 1685 C C . LYS A 1 212 ? -25.593 -10.623 48.803 1.00 93.88 212 LYS A C 1
ATOM 1687 O O . LYS A 1 212 ? -26.361 -11.315 49.467 1.00 93.88 212 LYS A O 1
ATOM 1692 N N . GLN A 1 213 ? -24.456 -11.100 48.301 1.00 93.00 213 GLN A N 1
ATOM 1693 C CA . GLN A 1 213 ? -23.928 -12.441 48.562 1.00 93.00 213 GLN A CA 1
ATOM 1694 C C . GLN A 1 213 ? -23.001 -12.483 49.793 1.00 93.00 213 GLN A C 1
ATOM 1696 O O . GLN A 1 213 ? -22.485 -13.546 50.129 1.00 93.00 213 GLN A O 1
ATOM 1701 N N . GLY A 1 214 ? -22.789 -11.352 50.478 1.00 93.88 214 GLY A N 1
ATOM 1702 C CA . GLY A 1 214 ? -21.858 -11.236 51.603 1.00 93.88 214 GLY A CA 1
ATOM 1703 C C . GLY A 1 214 ? -20.382 -11.184 51.189 1.00 93.88 214 GLY A C 1
ATOM 1704 O O . GLY A 1 214 ? -19.504 -11.336 52.037 1.00 93.88 214 GLY A O 1
ATOM 1705 N N . LEU A 1 215 ? -20.101 -10.979 49.900 1.00 94.06 215 LEU A N 1
ATOM 1706 C CA . LEU A 1 215 ? -18.761 -10.832 49.335 1.00 94.06 215 LEU A CA 1
ATOM 1707 C C . LEU A 1 215 ? -18.436 -9.347 49.109 1.00 94.06 215 LEU A C 1
ATOM 1709 O O . LEU A 1 215 ? -19.323 -8.496 49.076 1.00 94.06 215 LEU A O 1
ATOM 1713 N N . ARG A 1 216 ? -17.149 -9.021 48.953 1.00 93.25 216 ARG A N 1
ATOM 1714 C CA . ARG A 1 216 ? -16.685 -7.665 48.617 1.00 93.25 216 ARG A CA 1
ATOM 1715 C C . ARG A 1 216 ? -16.103 -7.627 47.212 1.00 93.25 216 ARG A C 1
ATOM 1717 O O . ARG A 1 216 ? -15.513 -8.607 46.765 1.00 93.25 216 ARG A O 1
ATOM 1724 N N . TYR A 1 217 ? -16.258 -6.484 46.550 1.00 93.75 217 TYR A N 1
ATOM 1725 C CA . TYR A 1 217 ? -15.635 -6.229 45.254 1.00 93.75 217 TYR A CA 1
ATOM 1726 C C . TYR A 1 217 ? -14.097 -6.120 45.407 1.00 93.75 217 TYR A C 1
ATOM 1728 O O . TYR A 1 217 ? -13.655 -5.513 46.385 1.00 93.75 217 TYR A O 1
ATOM 1736 N N . PRO A 1 218 ? -13.286 -6.677 44.487 1.00 91.19 218 PRO A N 1
ATOM 1737 C CA . PRO A 1 218 ? -11.819 -6.613 44.545 1.00 91.19 218 PRO A CA 1
ATOM 1738 C C . PRO A 1 218 ? -11.249 -5.190 44.374 1.00 91.19 218 PRO A C 1
ATOM 1740 O O . PRO A 1 218 ? -11.739 -4.417 43.548 1.00 91.19 218 PRO A O 1
ATOM 1743 N N . GLU A 1 219 ? -10.187 -4.848 45.117 1.00 85.31 219 GLU A N 1
ATOM 1744 C CA . GLU A 1 219 ? -9.525 -3.523 45.115 1.00 85.31 219 GLU A CA 1
ATOM 1745 C C . GLU A 1 219 ? -8.062 -3.562 44.657 1.00 85.31 219 GLU A C 1
ATOM 1747 O O . GLU A 1 219 ? -7.269 -4.372 45.173 1.00 85.31 219 GLU A O 1
#

Foldseek 3Di:
DEDPVQLVLLLVLLVVCCPDPLCVVQQDDPDDPDPAQTSVNLNVCSVVVVDPYNVVSVVSVLVSLVVQCVVVVDPVSVVSSVVSVVSSVVSCVVVVVADPVRVVVVVVVVVVVVVCCQCPPDPVCCVVCVCSNVPPPPPQLQLLDDPVLVVLLVVLVVVDDDPVLVVVLVVLCCVPPVVQDQPDPDRDDDSSPDHNVSSVVNLVSSQVSQVVVVHGRDD

Secondary structure (DSSP, 8-state):
---HHHHHHHHHHHHHHHHSHHHHTTS-----SS----HHHHHHHHHTT--SSHHHHHHHHHHHHHHHHHHH-SHHHHHHHHHHHHHHHHHHHHTT---HHHHHHHHHHHHHHHHHHHHS--HHHHHH-TTGGGS--------SS-HHHHHHHHHHHHH---HHHHHHHHHHHHHH-TTS---SSS----GGGS-HHHHHHHHHHHHHHHHHTT-----

Sequence (219 aa):
MMNSQHKLIADEIINELYKHPITTSLRKIPAGNGSAIDLDTIKQKLKQDKYQNLASVFNDLETVWAELVKRNGDDVSSKIASECRKILGKLRNKYDISELPQWCNVVYKVRGLLTNVMTQPPETITQNIPSIGKARPIKPSKSGMSEREMYNFLQASDMIKKDEDHREMIRIVNELQPDIDCSTQDVNVNINELNAETAEALKNYMRTALEKQGLRYPE

Organism: Trichomonas vaginalis (strain ATCC PRA-98 / G3) (NCBI:txid412133)

pLDDT: mean 84.99, std 11.44, range [50.69, 96.88]